Protein AF-A0A960E097-F1 (afdb_monomer)

Foldseek 3Di:
DVDWDWDDPVCQKFKFKAWFFDDDPPLAFWWFQWKDWFKPDLVWFAKKWKWKFDQVCVVVQVVQQVVDPDGGHGWPPQAQDTSNTHTHTDDMDGPPDDMDGHPPLETATRGGNIIMIMITITGDDPDRDIIDIDMDTDTDDPVRQVVCVVVVRHHDYDPDDPDPDPPDDPDDPPDDD

Nearest PDB structures (foldseek):
  1yi9-assembly1_A  TM=7.203E-01  e=1.080E-04  Rattus norvegicus
  6alv-assembly1_A  TM=7.182E-01  e=4.228E-04  Rattus norvegicus
  8dsn-assembly1_A  TM=6.155E-01  e=2.080E-04  Rattus norvegicus
  6d1o-assembly2_F  TM=2.303E-01  e=1.439E+00  Sphingobium herbicidovorans NBRC 16415
  6d1o-assembly1_D  TM=1.226E-01  e=5.050E+00  Sphingobium herbicidovorans NBRC 16415

pLDDT: mean 87.74, std 14.59, range [39.06, 97.5]

Structure (mmCIF, N/CA/C/O backbone):
data_AF-A0A960E097-F1
#
_entry.id   AF-A0A960E097-F1
#
loop_
_atom_site.group_PDB
_atom_site.id
_atom_site.type_symbol
_atom_site.label_atom_id
_atom_site.label_alt_id
_atom_site.label_comp_id
_atom_site.label_asym_id
_atom_site.label_entity_id
_atom_site.label_seq_id
_atom_site.pdbx_PDB_ins_code
_atom_site.Cartn_x
_atom_site.Cartn_y
_atom_site.Cartn_z
_atom_site.occupancy
_atom_site.B_iso_or_equiv
_atom_site.auth_seq_id
_atom_site.auth_comp_id
_atom_site.auth_asym_id
_atom_site.auth_atom_id
_atom_site.pdbx_PDB_model_num
ATOM 1 N N . PRO A 1 1 ? -2.657 0.807 -9.710 1.00 70.31 1 PRO A N 1
ATOM 2 C CA . PRO A 1 1 ? -1.931 1.855 -10.478 1.00 70.31 1 PRO A CA 1
ATOM 3 C C . PRO A 1 1 ? -2.865 2.473 -11.533 1.00 70.31 1 PRO A C 1
ATOM 5 O O . PRO A 1 1 ? -3.880 1.854 -11.854 1.00 70.31 1 PRO A O 1
ATOM 8 N N . ALA A 1 2 ? -2.561 3.674 -12.042 1.00 73.44 2 ALA A N 1
ATOM 9 C CA . ALA A 1 2 ? -3.405 4.349 -13.040 1.00 73.44 2 ALA A CA 1
ATOM 10 C C . ALA A 1 2 ? -3.407 3.633 -14.406 1.00 73.44 2 ALA A C 1
ATOM 12 O O . ALA A 1 2 ? -4.405 3.674 -15.122 1.00 73.44 2 ALA A O 1
ATOM 13 N N . GLU A 1 3 ? -2.318 2.936 -14.723 1.00 89.38 3 GLU A N 1
ATOM 14 C CA . GLU A 1 3 ? -2.157 2.058 -15.882 1.00 89.38 3 GLU A CA 1
ATOM 15 C C . GLU A 1 3 ? -1.397 0.783 -15.471 1.00 89.38 3 GLU A C 1
ATOM 17 O O . GLU A 1 3 ? -0.721 0.799 -14.439 1.00 89.38 3 GLU A O 1
ATOM 22 N N . PRO A 1 4 ? -1.501 -0.325 -16.220 1.00 95.31 4 PRO A N 1
ATOM 23 C CA . PRO A 1 4 ? -0.671 -1.502 -15.978 1.00 95.31 4 PRO A CA 1
ATOM 24 C C . PRO A 1 4 ? 0.827 -1.189 -16.092 1.00 95.31 4 PRO A C 1
ATOM 26 O O . PRO A 1 4 ? 1.233 -0.309 -16.854 1.00 95.31 4 PRO A O 1
ATOM 29 N N . TYR A 1 5 ? 1.648 -1.924 -15.349 1.00 95.50 5 TYR A N 1
ATOM 30 C CA . TYR A 1 5 ? 3.102 -1.883 -15.444 1.00 95.50 5 TYR A CA 1
ATOM 31 C C . TYR A 1 5 ? 3.625 -3.152 -16.117 1.00 95.50 5 TYR A C 1
ATOM 33 O O . TYR A 1 5 ? 3.185 -4.247 -15.786 1.00 95.50 5 TYR A O 1
ATOM 41 N N . THR A 1 6 ? 4.581 -3.007 -17.031 1.00 96.00 6 THR A N 1
ATOM 42 C CA . THR A 1 6 ? 5.296 -4.128 -17.653 1.00 96.00 6 THR A CA 1
ATOM 43 C C . THR A 1 6 ? 6.786 -3.868 -17.502 1.00 96.00 6 THR A C 1
ATOM 45 O O . THR A 1 6 ? 7.274 -2.824 -17.940 1.00 96.00 6 THR A O 1
ATOM 48 N N . GLY A 1 7 ? 7.490 -4.789 -16.847 1.00 93.56 7 GLY A N 1
ATOM 49 C CA . GLY A 1 7 ? 8.945 -4.762 -16.721 1.00 93.56 7 GLY A CA 1
ATOM 50 C C . GLY A 1 7 ? 9.635 -5.284 -17.981 1.00 93.56 7 GLY A C 1
ATOM 51 O O . GLY A 1 7 ? 9.087 -5.204 -19.080 1.00 93.56 7 GLY A O 1
ATOM 52 N N . SER A 1 8 ? 10.855 -5.803 -17.834 1.00 93.31 8 SER A N 1
ATOM 53 C CA . SER A 1 8 ? 11.600 -6.355 -18.966 1.00 93.31 8 SER A CA 1
ATOM 54 C C . SER A 1 8 ? 12.441 -7.568 -18.593 1.00 93.31 8 SER A C 1
ATOM 56 O O . SER A 1 8 ? 13.033 -7.604 -17.521 1.00 93.31 8 SER A O 1
ATOM 58 N N . LEU A 1 9 ? 12.594 -8.507 -19.527 1.00 94.44 9 LEU A N 1
ATOM 59 C CA . LEU A 1 9 ? 13.495 -9.660 -19.403 1.00 94.44 9 LEU A CA 1
ATOM 60 C C . LEU A 1 9 ? 14.974 -9.258 -19.262 1.00 94.44 9 LEU A C 1
ATOM 62 O O . LEU A 1 9 ? 15.773 -10.025 -18.730 1.00 94.44 9 LEU A O 1
ATOM 66 N N . ASP A 1 10 ? 15.354 -8.047 -19.687 1.00 94.81 10 ASP A N 1
ATOM 67 C CA . ASP A 1 10 ? 16.702 -7.504 -19.455 1.00 94.81 10 ASP A CA 1
ATOM 68 C C . ASP A 1 10 ? 16.945 -7.138 -17.974 1.00 94.81 10 ASP A C 1
ATOM 70 O O . ASP A 1 10 ? 18.087 -6.927 -17.551 1.00 94.81 10 ASP A O 1
ATOM 74 N N . ARG A 1 11 ? 15.872 -7.061 -17.177 1.00 92.56 11 ARG A N 1
ATOM 75 C CA . ARG A 1 11 ? 15.880 -6.849 -15.730 1.00 92.56 11 ARG A CA 1
ATOM 76 C C . ARG A 1 11 ? 14.949 -7.885 -15.077 1.00 92.56 11 ARG A C 1
ATOM 78 O O . ARG A 1 11 ? 13.825 -7.542 -14.718 1.00 92.56 11 ARG A O 1
ATOM 85 N N . PRO A 1 12 ? 15.416 -9.137 -14.921 1.00 91.75 12 PRO A N 1
ATOM 86 C CA . PRO A 1 12 ? 14.572 -10.227 -14.445 1.00 91.75 12 PRO A CA 1
ATOM 87 C C . PRO A 1 12 ? 14.002 -9.951 -13.054 1.00 91.75 12 PRO A C 1
ATOM 89 O O . PRO A 1 12 ? 12.834 -10.224 -12.845 1.00 91.75 12 PRO A O 1
ATOM 92 N N . ASP A 1 13 ? 14.774 -9.342 -12.149 1.00 94.12 13 ASP A N 1
ATOM 93 C CA . ASP A 1 13 ? 14.293 -8.883 -10.842 1.00 94.12 13 ASP A CA 1
ATOM 94 C C . ASP A 1 13 ? 14.058 -7.364 -10.871 1.00 94.12 13 ASP A C 1
ATOM 96 O O . ASP A 1 13 ? 15.011 -6.572 -10.858 1.00 94.12 13 ASP A O 1
ATOM 100 N N . ASP A 1 14 ? 12.791 -6.949 -10.921 1.00 94.06 14 ASP A N 1
ATOM 101 C CA . ASP A 1 14 ? 12.397 -5.539 -10.993 1.00 94.06 14 ASP A CA 1
ATOM 102 C C . ASP A 1 14 ? 11.576 -5.109 -9.775 1.00 94.06 14 ASP A C 1
ATOM 104 O O . ASP A 1 14 ? 10.602 -5.755 -9.399 1.00 94.06 14 ASP A O 1
ATOM 108 N N . TYR A 1 15 ? 11.941 -3.981 -9.168 1.00 94.62 15 TYR A N 1
ATOM 109 C CA . TYR A 1 15 ? 11.347 -3.496 -7.922 1.00 94.62 15 TYR A CA 1
ATOM 110 C C . TYR A 1 15 ? 10.641 -2.174 -8.171 1.00 94.62 15 TYR A C 1
ATOM 112 O O . TYR A 1 15 ? 11.283 -1.125 -8.267 1.00 94.62 15 TYR A O 1
ATOM 120 N N . ARG A 1 16 ? 9.309 -2.209 -8.232 1.00 95.75 16 ARG A N 1
ATOM 121 C CA . ARG A 1 16 ? 8.492 -1.042 -8.572 1.00 95.75 16 ARG A CA 1
ATOM 122 C C . ARG A 1 16 ? 7.635 -0.597 -7.397 1.00 95.75 16 ARG A C 1
ATOM 124 O O . ARG A 1 16 ? 6.743 -1.316 -6.960 1.00 95.75 16 ARG A O 1
ATOM 131 N N . CYS A 1 17 ? 7.862 0.619 -6.917 1.00 95.94 17 CYS A N 1
ATOM 132 C CA . CYS A 1 17 ? 6.989 1.290 -5.965 1.00 95.94 17 CYS A CA 1
ATOM 133 C C . CYS A 1 17 ? 5.815 1.942 -6.687 1.00 95.94 17 CYS A C 1
ATOM 135 O O . CYS A 1 17 ? 6.002 2.872 -7.464 1.00 95.94 17 CYS A O 1
ATOM 137 N N . VAL A 1 18 ? 4.600 1.505 -6.372 1.00 95.12 18 VAL A N 1
ATOM 138 C CA . VAL A 1 18 ? 3.351 2.093 -6.854 1.00 95.12 18 VAL A CA 1
ATOM 139 C C . VAL A 1 18 ? 2.667 2.846 -5.716 1.00 95.12 18 VAL A C 1
ATOM 141 O O . VAL A 1 18 ? 2.574 2.359 -4.587 1.00 95.12 18 VAL A O 1
ATOM 144 N N . ILE A 1 19 ? 2.168 4.043 -6.019 1.00 94.94 19 ILE A N 1
ATOM 145 C CA . ILE A 1 19 ? 1.487 4.916 -5.059 1.00 94.94 19 ILE A CA 1
ATOM 146 C C . ILE A 1 19 ? -0.009 4.585 -5.039 1.00 94.94 19 ILE A C 1
ATOM 148 O O . ILE A 1 19 ? -0.634 4.391 -6.082 1.00 94.94 19 ILE A O 1
ATOM 152 N N . SER A 1 20 ? -0.600 4.512 -3.849 1.00 94.06 20 SER A N 1
ATOM 153 C CA . SER A 1 20 ? -2.042 4.345 -3.649 1.00 94.06 20 SER A CA 1
ATOM 154 C C . SER A 1 20 ? -2.545 5.311 -2.583 1.00 94.06 20 SER A C 1
ATOM 156 O O . SER A 1 20 ? -2.030 5.349 -1.464 1.00 94.06 20 SER A O 1
ATOM 158 N N . GLU A 1 21 ? -3.559 6.097 -2.935 1.00 93.88 21 GLU A N 1
ATOM 159 C CA . GLU A 1 21 ? -4.236 6.985 -1.991 1.00 93.88 21 GLU A CA 1
ATOM 160 C C . GLU A 1 21 ? -5.117 6.175 -1.034 1.00 93.88 21 GLU A C 1
ATOM 162 O O . GLU A 1 21 ? -5.716 5.169 -1.421 1.00 93.88 21 GLU A O 1
ATOM 167 N N . VAL A 1 22 ? -5.211 6.627 0.216 1.00 94.31 22 VAL A N 1
ATOM 168 C CA . VAL A 1 22 ? -6.109 6.046 1.219 1.00 94.31 22 VAL A CA 1
ATOM 169 C C . VAL A 1 22 ? -7.311 6.979 1.369 1.00 94.31 22 VAL A C 1
ATOM 171 O O . VAL A 1 22 ? -7.117 8.146 1.708 1.00 94.31 22 VAL A O 1
ATOM 174 N N . PRO A 1 23 ? -8.545 6.516 1.097 1.00 88.69 23 PRO A N 1
ATOM 175 C CA . PRO A 1 23 ? -9.731 7.332 1.310 1.00 88.69 23 PRO A CA 1
ATOM 176 C C . PRO A 1 23 ? -9.877 7.736 2.782 1.00 88.69 23 PRO A C 1
ATOM 178 O O . PRO A 1 23 ? -9.926 6.879 3.662 1.00 88.69 23 PRO A O 1
ATOM 181 N N . ASP A 1 24 ? -9.992 9.039 3.016 1.00 92.31 24 ASP A N 1
ATOM 182 C CA . ASP A 1 24 ? -10.183 9.651 4.336 1.00 92.31 24 ASP A CA 1
ATOM 183 C C . ASP A 1 24 ? -11.237 10.771 4.218 1.00 92.31 24 ASP A C 1
ATOM 185 O O . ASP A 1 24 ? -10.886 11.951 4.127 1.00 92.31 24 ASP A O 1
ATOM 189 N N . PRO A 1 25 ? -12.531 10.417 4.062 1.00 88.00 25 PRO A N 1
ATOM 190 C CA . PRO A 1 25 ? -13.585 11.400 3.812 1.00 88.00 25 PRO A CA 1
ATOM 191 C C . PRO A 1 25 ? -13.782 12.382 4.973 1.00 88.00 25 PRO A C 1
ATOM 193 O O . PRO A 1 25 ? -14.141 13.539 4.743 1.00 88.00 25 PRO A O 1
ATOM 196 N N . GLU A 1 26 ? -13.550 11.933 6.202 1.00 88.81 26 GLU A N 1
ATOM 197 C CA . GLU A 1 26 ? -13.701 12.715 7.426 1.00 88.81 26 GLU A CA 1
ATOM 198 C C . GLU A 1 26 ? -12.450 13.544 7.756 1.00 88.81 26 GLU A C 1
ATOM 200 O O . GLU A 1 26 ? -12.550 14.558 8.454 1.00 88.81 26 GLU A O 1
ATOM 205 N N . GLY A 1 27 ? -11.286 13.177 7.208 1.00 92.19 27 GLY A N 1
ATOM 206 C CA . GLY A 1 27 ? -10.026 13.893 7.402 1.00 92.19 27 GLY A CA 1
ATOM 207 C C . GLY A 1 27 ? -9.404 13.681 8.785 1.00 92.19 27 GLY A C 1
ATOM 208 O O . GLY A 1 27 ? -8.535 14.458 9.193 1.00 92.19 27 GLY A O 1
ATOM 209 N N . ASP A 1 28 ? -9.871 12.680 9.532 1.00 92.12 28 ASP A N 1
ATOM 210 C CA . ASP A 1 28 ? -9.376 12.296 10.856 1.00 92.12 28 ASP A CA 1
ATOM 211 C C . ASP A 1 28 ? -8.550 10.998 10.834 1.00 92.12 28 ASP A C 1
ATOM 213 O O . ASP A 1 28 ? -7.982 10.610 11.860 1.00 92.12 28 ASP A O 1
ATOM 217 N N . GLY A 1 29 ? -8.342 10.430 9.642 1.00 94.12 29 GLY A N 1
ATOM 218 C CA . GLY A 1 29 ? -7.480 9.289 9.389 1.00 94.12 29 GLY A CA 1
ATOM 219 C C . GLY A 1 29 ? -8.246 7.974 9.404 1.00 94.12 29 GLY A C 1
ATOM 220 O O . GLY A 1 29 ? -9.365 7.854 9.888 1.00 94.12 29 GLY A O 1
ATOM 221 N N . THR A 1 30 ? -7.613 6.929 8.885 1.00 95.06 30 THR A N 1
ATOM 222 C CA . THR A 1 30 ? -8.298 5.665 8.613 1.00 95.06 30 THR A CA 1
ATOM 223 C C . THR A 1 30 ? -7.872 4.577 9.589 1.00 95.06 30 THR A C 1
ATOM 225 O O . THR A 1 30 ? -6.695 4.205 9.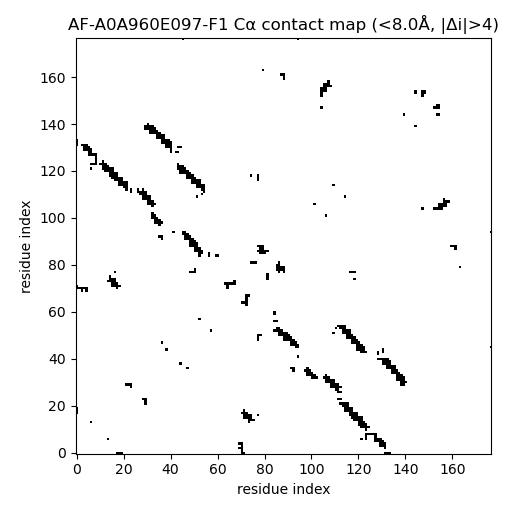682 1.00 95.06 30 THR A O 1
ATOM 228 N N . TRP A 1 31 ? -8.851 3.998 10.281 1.00 94.69 31 TRP A N 1
ATOM 229 C CA . TRP A 1 31 ? -8.676 2.776 11.058 1.00 94.69 31 TRP A CA 1
ATOM 230 C C . TRP A 1 31 ? -8.792 1.554 10.153 1.00 94.69 31 TRP A C 1
ATOM 232 O O . TRP A 1 31 ? -9.808 1.365 9.492 1.00 94.69 31 TRP A O 1
ATOM 242 N N . VAL A 1 32 ? -7.759 0.711 10.134 1.00 95.25 32 VAL A N 1
ATOM 243 C CA . VAL A 1 32 ? -7.659 -0.457 9.251 1.00 95.25 32 VAL A CA 1
ATOM 244 C C . VAL A 1 32 ? -7.584 -1.743 10.068 1.00 95.25 32 VAL A C 1
ATOM 246 O O . VAL A 1 32 ? -6.621 -1.974 10.799 1.00 95.25 32 VAL A O 1
ATOM 249 N N . THR A 1 33 ? -8.582 -2.608 9.925 1.00 95.38 33 THR A N 1
ATOM 250 C CA . THR A 1 33 ? -8.689 -3.901 10.624 1.00 95.38 33 THR A CA 1
ATOM 251 C C . THR A 1 33 ? -8.183 -5.073 9.786 1.00 95.38 33 THR A C 1
ATOM 253 O O . THR A 1 33 ? -7.997 -6.173 10.302 1.00 95.38 33 THR A O 1
ATOM 256 N N . GLY A 1 34 ? -7.886 -4.852 8.509 1.00 95.25 34 GLY A N 1
ATOM 257 C CA . GLY A 1 34 ? -7.345 -5.875 7.626 1.00 95.25 34 GLY A CA 1
ATOM 258 C C . GLY A 1 34 ? -6.883 -5.316 6.288 1.00 95.25 34 GLY A C 1
ATOM 259 O O . GLY A 1 34 ? -7.190 -4.179 5.938 1.00 95.25 34 GLY A O 1
ATOM 260 N N . TYR A 1 35 ? -6.129 -6.117 5.542 1.00 96.12 35 TYR A N 1
ATOM 261 C CA . TYR A 1 35 ? -5.701 -5.781 4.187 1.00 96.12 35 TYR A CA 1
ATOM 262 C C . TYR A 1 35 ? -5.495 -7.038 3.336 1.00 96.12 35 TYR A C 1
ATOM 264 O O . TYR A 1 35 ? -5.217 -8.124 3.858 1.00 96.12 35 TYR A O 1
ATOM 272 N N . GLN A 1 36 ? -5.579 -6.869 2.022 1.00 96.06 36 GLN A N 1
ATOM 273 C CA . GLN A 1 36 ? -5.198 -7.857 1.017 1.00 96.06 36 GLN A CA 1
ATOM 274 C C . GLN A 1 36 ? -4.462 -7.134 -0.109 1.00 96.06 36 GLN A C 1
ATOM 276 O O . GLN A 1 36 ? -4.949 -6.127 -0.608 1.00 96.06 36 GLN A O 1
ATOM 281 N N . PHE A 1 37 ? -3.308 -7.658 -0.512 1.00 96.25 37 PHE A N 1
ATOM 282 C CA . PHE A 1 37 ? -2.739 -7.339 -1.818 1.00 96.25 37 PHE A CA 1
ATOM 283 C C . PHE A 1 37 ? -3.337 -8.297 -2.846 1.00 96.25 37 PHE A C 1
ATOM 285 O O . PHE A 1 37 ? -3.329 -9.508 -2.635 1.00 96.25 37 PHE A O 1
ATOM 292 N N . GLU A 1 38 ? -3.905 -7.762 -3.907 1.00 96.12 38 GLU A N 1
ATOM 293 C CA . GLU A 1 38 ? -4.615 -8.502 -4.940 1.00 96.12 38 GLU A CA 1
ATOM 294 C C . GLU A 1 38 ? -3.730 -8.489 -6.189 1.00 96.12 38 GLU A C 1
ATOM 296 O O . GLU A 1 38 ? -3.722 -7.476 -6.895 1.00 96.12 38 GLU A O 1
ATOM 301 N N . PRO A 1 39 ? -2.928 -9.550 -6.418 1.00 96.19 39 PRO A N 1
ATOM 302 C CA . PRO A 1 39 ? -2.108 -9.633 -7.615 1.00 96.19 39 PRO A CA 1
ATOM 303 C C . PRO A 1 39 ? -3.004 -9.715 -8.852 1.00 96.19 39 PRO A C 1
ATOM 305 O O . PRO A 1 39 ? -3.998 -10.447 -8.835 1.00 96.19 39 PRO A O 1
ATOM 308 N N . ASP A 1 40 ? -2.642 -8.992 -9.906 1.00 97.06 40 ASP A N 1
ATOM 309 C CA . ASP A 1 40 ? -3.289 -9.118 -11.214 1.00 97.06 40 ASP A CA 1
ATOM 310 C C . ASP A 1 40 ? -2.599 -10.216 -12.033 1.00 97.06 40 ASP A C 1
ATOM 312 O O . ASP A 1 40 ? -3.271 -11.115 -12.536 1.00 97.06 40 ASP A O 1
ATOM 316 N N . GLU A 1 41 ? -1.259 -10.227 -12.045 1.00 96.06 41 GLU A N 1
ATOM 317 C CA . GLU A 1 41 ? -0.470 -11.252 -12.732 1.00 96.06 41 GLU A CA 1
ATOM 318 C C . GLU A 1 41 ? 0.468 -12.015 -11.785 1.00 96.06 41 GLU A C 1
ATOM 320 O O . GLU A 1 41 ? 1.608 -11.630 -11.515 1.00 96.06 41 GLU A O 1
ATOM 325 N N . THR A 1 42 ? -0.008 -13.150 -11.273 1.00 94.38 42 THR A N 1
ATOM 326 C CA . THR A 1 42 ? 0.786 -14.002 -10.374 1.00 94.38 42 THR A CA 1
ATOM 327 C C . THR A 1 42 ? 1.958 -14.704 -11.057 1.00 94.38 42 THR A C 1
ATOM 329 O O . THR A 1 42 ? 2.810 -15.221 -10.342 1.00 94.38 42 THR A O 1
ATOM 332 N N . GLU A 1 43 ? 2.015 -14.748 -12.394 1.00 94.75 43 GLU A N 1
ATOM 333 C CA . GLU A 1 43 ? 3.163 -15.319 -13.113 1.00 94.75 43 GLU A CA 1
ATOM 334 C C . GLU A 1 43 ? 4.424 -14.454 -13.002 1.00 94.75 43 GLU A C 1
ATOM 336 O O . GLU A 1 43 ? 5.524 -14.995 -13.073 1.00 94.75 43 GLU A O 1
ATOM 341 N N . VAL A 1 44 ? 4.282 -13.138 -12.794 1.00 95.94 44 VAL A N 1
ATOM 342 C CA . VAL A 1 44 ? 5.432 -12.225 -12.652 1.00 95.94 44 VAL A CA 1
ATOM 343 C C . VAL A 1 44 ? 5.511 -11.557 -11.285 1.00 95.94 44 VAL A C 1
ATOM 345 O O . VAL A 1 44 ? 6.593 -11.143 -10.882 1.00 95.94 44 VAL A O 1
ATOM 348 N N . VAL A 1 45 ? 4.413 -11.442 -10.529 1.00 96.12 45 VAL A N 1
ATOM 349 C CA . VAL A 1 45 ? 4.442 -10.833 -9.190 1.00 96.12 45 VAL A CA 1
ATOM 350 C C . VAL A 1 45 ? 4.998 -11.814 -8.154 1.00 96.12 45 VAL A C 1
ATOM 352 O O . VAL A 1 45 ? 4.283 -12.664 -7.621 1.00 96.12 45 VAL A O 1
ATOM 355 N N . HIS A 1 46 ? 6.274 -11.644 -7.806 1.00 95.12 46 HIS A N 1
ATOM 356 C CA . HIS A 1 46 ? 6.977 -12.515 -6.866 1.00 95.12 46 HIS A CA 1
ATOM 357 C C . HIS A 1 46 ? 6.654 -12.184 -5.401 1.00 95.12 46 HIS A C 1
ATOM 359 O O . HIS A 1 46 ? 6.374 -13.077 -4.600 1.00 95.12 46 HIS A O 1
ATOM 365 N N . HIS A 1 47 ? 6.632 -10.902 -5.026 1.00 95.12 47 HIS A N 1
ATOM 366 C CA . HIS A 1 47 ? 6.106 -10.462 -3.730 1.00 95.12 47 HIS A CA 1
ATOM 367 C C . HIS A 1 47 ? 5.738 -8.977 -3.725 1.00 95.12 47 HIS A C 1
ATOM 369 O O . HIS A 1 47 ? 6.105 -8.211 -4.611 1.00 95.12 47 HIS A O 1
ATOM 375 N N . SER A 1 48 ? 5.035 -8.550 -2.676 1.00 95.44 48 SER A N 1
ATOM 376 C CA . SER A 1 48 ? 4.711 -7.145 -2.428 1.00 95.44 48 SER A CA 1
ATOM 377 C C . SER A 1 48 ? 5.059 -6.748 -0.994 1.00 95.44 48 SER A C 1
ATOM 379 O O . SER A 1 48 ? 4.833 -7.510 -0.049 1.00 9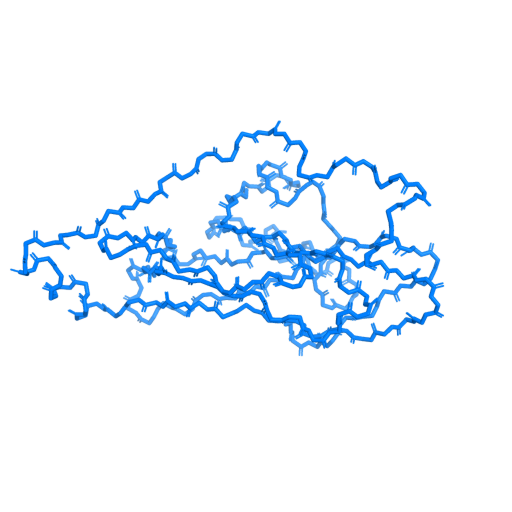5.44 48 SER A O 1
ATOM 381 N N . ILE A 1 49 ? 5.597 -5.541 -0.822 1.00 94.50 49 ILE A N 1
ATOM 382 C CA . ILE A 1 49 ? 5.872 -4.922 0.474 1.00 94.50 49 ILE A CA 1
ATOM 383 C C . ILE A 1 49 ? 5.112 -3.602 0.553 1.00 94.50 49 ILE A C 1
ATOM 385 O O . ILE A 1 49 ? 5.308 -2.689 -0.246 1.00 94.50 49 ILE A O 1
ATOM 389 N N . ILE A 1 50 ? 4.246 -3.497 1.557 1.00 95.00 50 ILE A N 1
ATOM 390 C CA . ILE A 1 50 ? 3.314 -2.385 1.713 1.00 95.00 50 ILE A CA 1
ATOM 391 C C . ILE A 1 50 ? 3.822 -1.468 2.816 1.00 95.00 50 ILE A C 1
ATOM 393 O O . ILE A 1 50 ? 4.008 -1.910 3.957 1.00 95.00 50 ILE A O 1
ATOM 397 N N . SER A 1 51 ? 3.967 -0.185 2.498 1.00 94.94 51 SER A N 1
ATOM 398 C CA . SER A 1 51 ? 4.411 0.848 3.429 1.00 94.94 51 SER A CA 1
ATOM 399 C C . SER A 1 51 ? 3.455 2.030 3.469 1.00 94.94 51 SER A C 1
ATOM 401 O O . SER A 1 51 ? 2.866 2.411 2.463 1.00 94.94 51 SER A O 1
ATOM 403 N N . ILE A 1 52 ? 3.331 2.637 4.648 1.00 95.50 52 ILE A N 1
ATOM 404 C CA . ILE A 1 52 ? 2.651 3.916 4.849 1.00 95.50 52 ILE A CA 1
ATOM 405 C C . ILE A 1 52 ? 3.698 5.023 4.832 1.00 95.50 52 ILE A C 1
ATOM 407 O O . ILE A 1 52 ? 4.658 4.992 5.612 1.00 95.50 52 ILE A O 1
ATOM 411 N N . ILE A 1 53 ? 3.464 6.019 3.985 1.00 96.06 53 ILE A N 1
ATOM 412 C CA . ILE A 1 53 ? 4.248 7.244 3.884 1.00 96.06 53 ILE A CA 1
ATOM 413 C C . ILE A 1 53 ? 3.417 8.403 4.433 1.00 96.06 53 ILE A C 1
ATOM 415 O O . ILE A 1 53 ? 2.225 8.522 4.148 1.00 96.06 53 ILE A O 1
ATOM 419 N N . LEU A 1 54 ? 4.042 9.244 5.254 1.00 96.19 54 LEU A N 1
ATOM 420 C CA . LEU A 1 54 ? 3.385 10.413 5.835 1.00 96.19 54 LEU A CA 1
ATOM 421 C C . LEU A 1 54 ? 3.277 11.562 4.809 1.00 96.19 54 LEU A C 1
ATOM 423 O O . LEU A 1 54 ? 4.094 11.634 3.883 1.00 96.19 54 LEU A O 1
ATOM 427 N N . PRO A 1 55 ? 2.282 12.463 4.946 1.00 96.81 55 PRO A N 1
ATOM 428 C CA . PRO A 1 55 ? 2.012 13.513 3.960 1.00 96.81 55 PRO A CA 1
ATOM 429 C C . PRO A 1 55 ? 3.206 14.436 3.682 1.00 96.81 55 PRO A C 1
ATOM 431 O O . PRO A 1 55 ? 3.317 14.969 2.579 1.00 96.81 55 PRO A O 1
ATOM 434 N N . GLU A 1 56 ? 4.133 14.600 4.628 1.00 96.81 56 GLU A N 1
ATOM 435 C CA . GLU A 1 56 ? 5.318 15.451 4.469 1.00 96.81 56 GLU A CA 1
ATOM 436 C C . GLU A 1 56 ? 6.265 14.956 3.364 1.00 96.81 56 GLU A C 1
ATOM 438 O O . GLU A 1 56 ? 7.041 15.740 2.824 1.00 96.81 56 GLU A O 1
ATOM 443 N N . SER A 1 57 ? 6.200 13.673 2.995 1.00 97.12 57 SER A N 1
ATOM 444 C CA . SER A 1 57 ? 7.021 13.087 1.928 1.00 97.12 57 SER A CA 1
ATOM 445 C C . SER A 1 57 ? 6.325 13.049 0.560 1.00 97.12 57 SER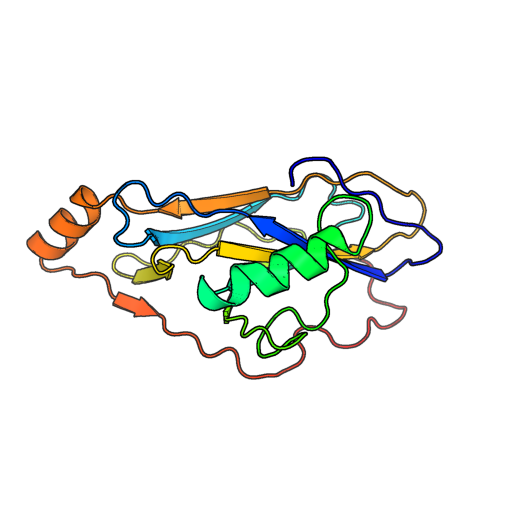 A C 1
ATOM 447 O O . SER A 1 57 ? 6.892 12.516 -0.393 1.00 97.12 57 SER A O 1
ATOM 449 N N . ARG A 1 58 ? 5.116 13.618 0.428 1.00 96.88 58 ARG A N 1
ATOM 450 C CA . ARG A 1 58 ? 4.331 13.624 -0.823 1.00 96.88 58 ARG A CA 1
ATOM 451 C C . ARG A 1 58 ? 5.101 14.214 -2.003 1.00 96.88 58 ARG A C 1
ATOM 453 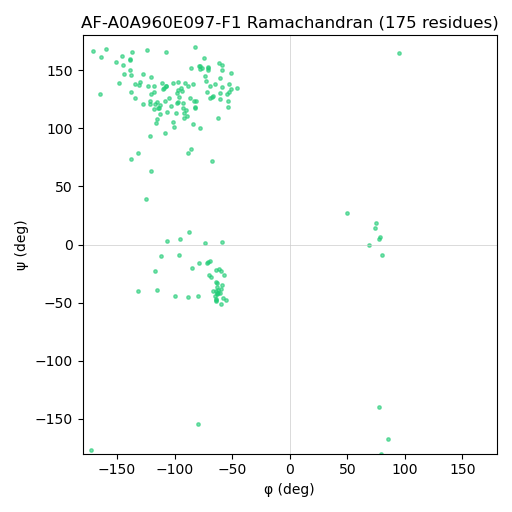O O . ARG A 1 58 ? 5.114 13.610 -3.073 1.00 96.88 58 ARG A O 1
ATOM 460 N N . GLU A 1 59 ? 5.735 15.370 -1.809 1.00 97.50 59 GLU A N 1
ATOM 461 C CA . GLU A 1 59 ? 6.480 16.060 -2.869 1.00 97.50 59 GLU A CA 1
ATOM 462 C C . GLU A 1 59 ? 7.604 15.164 -3.395 1.00 97.50 59 GLU A C 1
ATOM 464 O O . GLU A 1 59 ? 7.644 14.859 -4.584 1.00 97.50 59 GLU A O 1
ATOM 469 N N . ARG A 1 60 ? 8.425 14.618 -2.490 1.00 96.88 60 ARG A N 1
ATOM 470 C CA . ARG A 1 60 ? 9.534 13.729 -2.850 1.00 96.88 60 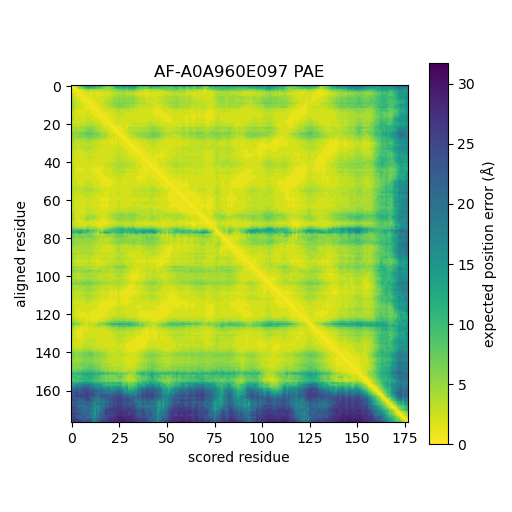ARG A CA 1
ATOM 471 C C . ARG A 1 60 ? 9.075 12.460 -3.573 1.00 96.88 60 ARG A C 1
ATOM 473 O O . ARG A 1 60 ? 9.713 12.052 -4.536 1.00 96.88 60 ARG A O 1
ATOM 480 N N . ILE A 1 61 ? 7.984 11.835 -3.128 1.00 96.81 61 ILE A N 1
ATOM 481 C CA . ILE A 1 61 ? 7.441 10.641 -3.793 1.00 96.81 61 ILE A CA 1
ATOM 482 C C . ILE A 1 61 ? 6.906 10.976 -5.190 1.00 96.81 61 ILE A C 1
ATOM 484 O O . ILE A 1 61 ? 7.140 10.222 -6.127 1.00 96.81 61 ILE A O 1
ATOM 488 N N . THR A 1 62 ? 6.245 12.123 -5.346 1.00 95.88 62 THR A N 1
ATOM 489 C CA . THR A 1 62 ? 5.762 12.584 -6.657 1.00 95.88 62 THR A CA 1
ATOM 490 C C . THR A 1 62 ? 6.920 12.853 -7.618 1.00 95.88 62 THR A C 1
ATOM 492 O O . THR A 1 62 ? 6.833 12.522 -8.795 1.00 95.88 62 THR A O 1
ATOM 495 N N . GLU A 1 63 ? 8.019 13.433 -7.129 1.00 96.88 63 GLU A N 1
ATOM 496 C CA . GLU A 1 63 ? 9.229 13.641 -7.932 1.00 96.88 63 GLU A CA 1
ATOM 497 C C . GLU A 1 63 ? 9.856 12.327 -8.405 1.00 96.88 63 GLU A C 1
ATOM 499 O O . GLU A 1 63 ? 10.310 12.252 -9.543 1.00 96.88 63 GLU A O 1
ATOM 504 N N . LEU A 1 64 ? 9.903 11.312 -7.535 1.00 96.12 64 LEU A N 1
ATOM 505 C CA . LEU A 1 64 ? 10.428 9.989 -7.873 1.00 96.12 64 LEU A CA 1
ATOM 506 C C . LEU A 1 64 ? 9.574 9.308 -8.947 1.00 96.12 64 LEU A C 1
ATOM 508 O O . LEU A 1 64 ? 10.118 8.856 -9.948 1.00 96.12 64 LEU A O 1
ATOM 512 N N . ASP A 1 65 ? 8.253 9.301 -8.762 1.00 95.38 65 ASP A N 1
ATOM 513 C CA . ASP A 1 65 ? 7.285 8.758 -9.724 1.00 95.38 65 ASP A CA 1
ATOM 514 C C . ASP A 1 65 ? 7.396 9.450 -11.090 1.00 95.38 65 ASP A C 1
ATOM 516 O O . ASP A 1 65 ? 7.519 8.798 -12.118 1.00 95.38 65 ASP A O 1
ATOM 520 N N . ALA A 1 66 ? 7.478 10.783 -11.109 1.00 95.50 66 ALA A N 1
ATOM 521 C CA . ALA A 1 66 ? 7.589 11.550 -12.349 1.00 95.50 66 ALA A CA 1
ATOM 522 C C . ALA A 1 66 ? 8.953 11.426 -13.058 1.00 95.50 66 ALA A C 1
ATOM 524 O O . ALA A 1 66 ? 9.076 11.828 -14.220 1.00 95.50 66 ALA A O 1
ATOM 525 N N . ALA A 1 67 ? 9.992 10.934 -12.376 1.00 96.19 67 ALA A N 1
ATOM 526 C CA . ALA A 1 67 ? 11.330 10.781 -12.947 1.00 96.19 67 ALA A CA 1
ATOM 527 C C . ALA A 1 67 ? 11.460 9.544 -13.847 1.00 96.19 67 ALA A C 1
ATOM 529 O O . ALA A 1 67 ? 12.411 9.456 -14.630 1.00 96.19 67 ALA A O 1
ATOM 530 N N . GLU A 1 68 ? 10.519 8.605 -13.756 1.00 93.94 68 GLU A N 1
ATOM 531 C CA . GLU A 1 68 ? 10.518 7.371 -14.526 1.00 93.94 68 GLU A CA 1
ATOM 532 C C . GLU A 1 68 ? 9.250 7.263 -15.387 1.00 93.94 68 GLU A C 1
ATOM 534 O O . GLU A 1 68 ? 8.180 7.713 -14.991 1.00 93.94 68 GLU A O 1
ATOM 539 N N . PRO A 1 69 ? 9.339 6.693 -16.599 1.00 90.88 69 PRO A N 1
ATOM 540 C CA . PRO A 1 69 ? 8.151 6.424 -17.398 1.00 90.88 69 PRO A CA 1
ATOM 541 C C . PRO A 1 69 ? 7.328 5.272 -16.799 1.00 90.88 69 PRO A C 1
ATOM 543 O O . PRO A 1 69 ? 7.890 4.351 -16.203 1.00 90.88 69 PRO A O 1
ATOM 546 N N . GLY A 1 70 ? 6.016 5.287 -17.051 1.00 89.25 70 GLY A N 1
ATOM 547 C CA . GLY A 1 70 ? 5.071 4.259 -16.605 1.00 89.25 70 GLY A CA 1
ATOM 548 C C . GLY A 1 70 ? 4.652 4.408 -15.140 1.00 89.25 70 GLY A C 1
ATOM 549 O O . GLY A 1 70 ? 5.096 5.311 -14.439 1.00 89.25 70 GLY A O 1
ATOM 550 N N . SER A 1 71 ? 3.793 3.507 -14.661 1.00 91.69 71 SER A N 1
ATOM 551 C CA . SER A 1 71 ? 3.295 3.558 -13.279 1.00 91.69 71 SER A CA 1
ATOM 552 C C . SER A 1 71 ? 4.393 3.298 -12.248 1.00 91.69 71 SER A C 1
ATOM 554 O O . SER A 1 71 ? 5.046 2.254 -12.288 1.00 91.69 71 SER A O 1
ATOM 556 N N . GLY A 1 72 ? 4.533 4.183 -11.262 1.00 94.19 72 GLY A N 1
ATOM 557 C CA . GLY A 1 72 ? 5.445 3.995 -10.140 1.00 94.19 72 GLY A CA 1
ATOM 558 C C . GLY A 1 72 ? 6.874 4.444 -10.432 1.00 94.19 72 GLY A C 1
ATOM 559 O O . GLY A 1 72 ? 7.165 5.053 -11.454 1.00 94.19 72 GLY A O 1
ATOM 560 N N . PHE A 1 73 ? 7.794 4.061 -9.553 1.00 95.38 73 PHE A N 1
ATOM 561 C CA . PHE A 1 73 ? 9.232 4.318 -9.678 1.00 95.38 73 PHE A CA 1
ATOM 562 C C . PHE A 1 73 ? 10.042 3.158 -9.102 1.00 95.38 73 PHE A C 1
ATOM 564 O O . PHE A 1 73 ? 9.524 2.345 -8.334 1.00 95.38 73 PHE A O 1
ATOM 571 N N . THR A 1 74 ? 11.318 3.064 -9.463 1.00 94.25 74 THR A N 1
ATOM 572 C CA . THR A 1 74 ? 12.218 2.045 -8.918 1.00 94.25 74 THR A CA 1
ATOM 573 C C . THR A 1 74 ? 12.557 2.375 -7.459 1.00 94.25 74 THR A C 1
ATOM 575 O O . THR A 1 74 ? 12.941 3.503 -7.156 1.00 94.25 74 THR A O 1
ATOM 578 N N . CYS A 1 75 ? 12.444 1.418 -6.530 1.00 88.50 75 CYS A N 1
ATOM 579 C CA . CYS A 1 75 ? 12.704 1.677 -5.105 1.00 88.50 75 CYS A CA 1
ATOM 580 C C . CYS A 1 75 ? 13.278 0.464 -4.358 1.00 88.50 75 CYS A C 1
ATOM 582 O O . CYS A 1 75 ? 12.814 -0.660 -4.543 1.00 88.50 75 CYS A O 1
ATOM 584 N N . PHE A 1 76 ? 14.257 0.691 -3.472 1.00 83.44 76 PHE A N 1
ATOM 585 C CA . PHE A 1 76 ? 14.825 -0.336 -2.589 1.00 83.44 76 PHE A CA 1
ATOM 586 C C . PHE A 1 76 ? 15.660 0.289 -1.443 1.00 83.44 76 PHE A C 1
ATOM 588 O O . PHE A 1 76 ? 16.554 1.084 -1.739 1.00 83.44 76 PHE A O 1
ATOM 595 N N . PRO A 1 77 ? 15.465 -0.062 -0.152 1.00 76.25 77 PRO A N 1
ATOM 596 C CA . PRO A 1 77 ? 14.394 -0.879 0.424 1.00 76.25 77 PRO A CA 1
ATOM 597 C C . PRO A 1 77 ? 13.093 -0.069 0.593 1.00 76.25 77 PRO A C 1
ATOM 599 O O . PRO A 1 77 ? 13.147 1.139 0.807 1.00 76.25 77 PRO A O 1
ATOM 602 N N . PRO A 1 78 ? 11.909 -0.697 0.594 1.00 73.50 78 PRO A N 1
ATOM 603 C CA . PRO A 1 78 ? 10.638 0.029 0.660 1.00 73.50 78 PRO A CA 1
ATOM 604 C C . PRO A 1 78 ? 10.178 0.320 2.100 1.00 73.50 78 PRO A C 1
ATOM 606 O O . PRO A 1 78 ? 9.031 0.700 2.323 1.00 73.50 78 PRO A O 1
ATOM 609 N N . VAL A 1 79 ? 11.041 0.108 3.100 1.00 82.50 79 VAL A N 1
ATOM 610 C CA . VAL A 1 79 ? 10.781 0.304 4.537 1.00 82.50 79 VAL A CA 1
ATOM 611 C C . VAL A 1 79 ? 11.985 0.956 5.212 1.00 82.50 79 VAL A C 1
ATOM 613 O O . VAL A 1 79 ? 13.128 0.717 4.827 1.00 82.50 79 VAL A O 1
ATOM 616 N N . GLY A 1 80 ? 11.743 1.736 6.266 1.00 84.69 80 GLY A N 1
ATOM 617 C CA . GLY A 1 80 ? 12.785 2.562 6.876 1.00 84.69 80 GLY A CA 1
ATOM 618 C C . GLY A 1 80 ? 13.027 3.814 6.040 1.00 84.69 80 GLY A C 1
ATOM 619 O O . GLY A 1 80 ? 12.072 4.401 5.546 1.00 84.69 80 GLY A O 1
ATOM 620 N N . THR A 1 81 ? 14.282 4.225 5.882 1.00 86.44 81 THR A N 1
ATOM 621 C CA . THR A 1 81 ? 14.624 5.413 5.091 1.00 86.44 81 THR A CA 1
ATOM 622 C C . THR A 1 81 ? 15.067 5.009 3.684 1.00 86.44 81 THR A C 1
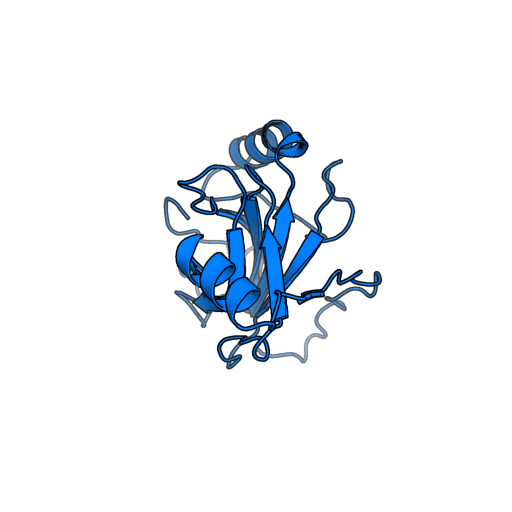ATOM 624 O O . THR A 1 81 ? 16.064 4.300 3.544 1.00 86.44 81 THR A O 1
ATOM 627 N N . PHE A 1 82 ? 14.392 5.510 2.648 1.00 86.06 82 PHE A N 1
ATOM 628 C CA . PHE A 1 82 ? 14.829 5.407 1.249 1.00 86.06 82 PHE A CA 1
ATOM 629 C C . PHE A 1 82 ? 14.671 6.763 0.569 1.00 86.06 82 PHE A C 1
ATOM 631 O O . PHE A 1 82 ? 13.697 7.456 0.827 1.00 86.06 82 PHE A O 1
ATOM 638 N N . ASP A 1 83 ? 15.633 7.196 -0.246 1.00 87.12 83 ASP A N 1
ATOM 639 C CA . ASP A 1 83 ? 15.559 8.484 -0.965 1.00 87.12 83 ASP A CA 1
ATOM 640 C C . ASP A 1 83 ? 15.196 9.719 -0.106 1.00 87.12 83 ASP A C 1
ATOM 642 O O . ASP A 1 83 ? 14.637 10.700 -0.603 1.00 87.12 83 ASP A O 1
ATOM 646 N N . GLY A 1 84 ? 15.524 9.679 1.193 1.00 88.50 84 GLY A N 1
ATOM 647 C CA . GLY A 1 84 ? 15.170 10.717 2.172 1.00 88.50 84 GLY A CA 1
ATOM 648 C C . GLY A 1 84 ? 13.718 10.671 2.673 1.00 88.50 84 GLY A C 1
ATOM 649 O O . GLY A 1 84 ? 13.306 11.563 3.410 1.00 88.50 84 GLY A O 1
ATOM 650 N N . VAL A 1 85 ? 12.955 9.649 2.293 1.00 91.38 85 VAL A N 1
ATOM 651 C CA . VAL A 1 85 ? 11.584 9.363 2.722 1.00 91.38 85 VAL A CA 1
ATOM 652 C C . VAL A 1 85 ? 11.591 8.341 3.854 1.00 91.38 85 VAL A C 1
ATOM 654 O O . VAL A 1 85 ? 12.242 7.302 3.764 1.00 91.38 85 VAL A O 1
ATOM 657 N N . GLU A 1 86 ? 10.827 8.620 4.908 1.00 91.75 86 GLU A N 1
ATOM 658 C CA . GLU A 1 86 ? 10.577 7.678 5.999 1.00 91.75 86 GLU A CA 1
ATOM 659 C C . GLU A 1 86 ? 9.339 6.828 5.695 1.00 91.75 86 GLU A C 1
ATOM 661 O O . GLU A 1 86 ? 8.211 7.325 5.644 1.00 91.75 86 GLU A O 1
ATOM 666 N N . ALA A 1 87 ? 9.548 5.526 5.537 1.00 91.62 87 ALA A N 1
ATOM 667 C CA . ALA A 1 87 ? 8.534 4.554 5.174 1.00 91.62 87 ALA A CA 1
ATOM 668 C C . ALA A 1 87 ? 8.245 3.584 6.316 1.00 91.62 87 ALA A C 1
ATOM 670 O O . ALA A 1 87 ? 9.106 2.829 6.784 1.00 91.62 87 ALA A O 1
ATOM 671 N N . ARG A 1 88 ? 6.991 3.578 6.770 1.00 90.81 88 ARG A N 1
ATOM 672 C CA . ARG A 1 88 ? 6.539 2.685 7.837 1.00 90.81 88 ARG A CA 1
ATOM 673 C C . ARG A 1 88 ? 5.984 1.406 7.232 1.00 90.81 88 ARG A C 1
ATOM 675 O O . ARG A 1 88 ? 4.910 1.438 6.642 1.00 90.81 88 ARG A O 1
ATOM 682 N N . GLY A 1 89 ? 6.660 0.282 7.459 1.00 88.88 89 GLY A N 1
ATOM 683 C CA . GLY A 1 89 ? 6.145 -1.025 7.054 1.00 88.88 89 GLY A CA 1
ATOM 684 C C . GLY A 1 89 ? 4.744 -1.281 7.617 1.00 88.88 89 GLY A C 1
ATOM 685 O O . GLY A 1 89 ? 4.500 -1.109 8.815 1.00 88.88 89 GLY A O 1
ATOM 686 N N . PHE A 1 90 ? 3.834 -1.677 6.736 1.00 91.12 90 PHE A N 1
ATOM 687 C CA . PHE A 1 90 ? 2.425 -1.929 7.027 1.00 91.12 90 PHE A CA 1
ATOM 688 C C . PHE A 1 90 ? 2.059 -3.398 6.818 1.00 91.12 90 PHE A C 1
ATOM 690 O O . PHE A 1 9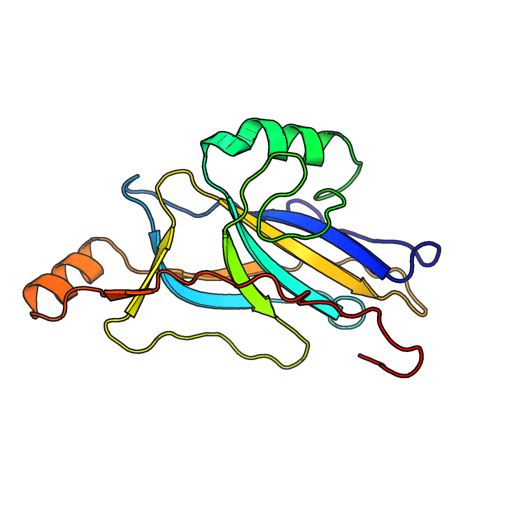0 ? 1.334 -3.985 7.622 1.00 91.12 90 PHE A O 1
ATOM 697 N N . GLY A 1 91 ? 2.604 -4.013 5.772 1.00 90.81 91 GLY A N 1
ATOM 698 C CA . GLY A 1 91 ? 2.281 -5.382 5.417 1.00 90.81 91 GLY A CA 1
ATOM 699 C C . GLY A 1 91 ? 3.153 -5.925 4.300 1.00 90.81 91 GLY A C 1
ATOM 700 O O . GLY A 1 91 ? 4.069 -5.259 3.826 1.00 90.81 91 GLY A O 1
ATOM 701 N N . GLY A 1 92 ? 2.852 -7.149 3.888 1.00 92.19 92 GLY A N 1
ATOM 702 C CA . GLY A 1 92 ? 3.491 -7.761 2.735 1.00 92.19 92 GLY A CA 1
ATOM 703 C C . GLY A 1 92 ? 2.719 -8.976 2.251 1.00 92.19 92 GLY A C 1
ATOM 704 O O . GLY A 1 92 ? 1.902 -9.547 2.983 1.00 92.19 92 GLY A O 1
ATOM 705 N N . TRP A 1 93 ? 2.989 -9.364 1.017 1.00 95.00 93 TRP A N 1
ATOM 706 C CA . TRP A 1 93 ? 2.323 -10.451 0.325 1.00 95.00 93 TRP A CA 1
ATOM 707 C C . TRP A 1 93 ? 3.328 -11.297 -0.451 1.00 95.00 93 TRP A C 1
ATOM 709 O O . TRP A 1 93 ? 4.314 -10.777 -0.955 1.00 95.00 93 TRP A O 1
ATOM 719 N N . THR A 1 94 ? 3.052 -12.593 -0.528 1.00 92.94 94 THR A N 1
ATOM 720 C CA . THR A 1 94 ? 3.741 -13.587 -1.362 1.00 92.94 94 THR A CA 1
ATOM 721 C C . THR A 1 94 ? 2.671 -14.512 -1.959 1.00 92.94 94 THR A C 1
ATOM 723 O O . THR A 1 94 ? 1.584 -14.612 -1.363 1.00 92.94 94 THR A O 1
ATOM 726 N N . PRO A 1 95 ? 2.951 -15.234 -3.058 1.00 92.69 95 PRO A N 1
ATOM 727 C CA . PRO A 1 95 ? 2.018 -16.177 -3.662 1.00 92.69 95 PRO A CA 1
ATOM 728 C C . PRO A 1 95 ? 1.342 -17.107 -2.646 1.00 92.69 95 PRO A C 1
ATOM 730 O O . PRO A 1 95 ? 1.953 -17.623 -1.708 1.00 92.69 95 PRO A O 1
ATOM 733 N N . GLY A 1 96 ? 0.023 -17.263 -2.791 1.00 90.19 96 GLY A N 1
ATOM 734 C CA . GLY A 1 96 ? -0.821 -18.068 -1.900 1.00 90.19 96 GLY A CA 1
ATOM 735 C C . GLY A 1 96 ? -1.228 -17.402 -0.577 1.00 90.19 96 GLY A C 1
ATOM 736 O O . GLY A 1 96 ? -2.103 -17.929 0.124 1.00 90.19 96 GLY A O 1
ATOM 737 N N . ARG A 1 97 ? -0.665 -16.237 -0.222 1.00 90.31 97 ARG A N 1
ATOM 738 C CA . ARG A 1 97 ? -1.013 -15.549 1.028 1.00 90.31 97 ARG A CA 1
ATOM 739 C C . ARG A 1 97 ? -2.437 -14.987 0.991 1.00 90.31 97 ARG A C 1
ATOM 741 O O . ARG A 1 97 ? -2.813 -14.217 0.110 1.00 90.31 97 ARG A O 1
ATOM 748 N N . GLN A 1 98 ? -3.210 -15.366 2.005 1.00 92.94 98 GLN A N 1
ATOM 749 C CA . GLN A 1 98 ? -4.589 -14.929 2.223 1.00 92.94 98 GLN A CA 1
ATOM 750 C C . GLN A 1 98 ? -4.662 -13.558 2.910 1.00 92.94 98 GLN A C 1
ATOM 752 O O . GLN A 1 98 ? -3.669 -13.064 3.453 1.00 92.94 98 GLN A O 1
ATOM 757 N N . ALA A 1 99 ? -5.871 -12.995 2.953 1.00 93.81 99 ALA A N 1
ATOM 758 C CA . ALA A 1 99 ? -6.128 -11.681 3.531 1.00 93.81 99 ALA A CA 1
ATOM 759 C C . ALA A 1 99 ? -5.709 -11.637 4.996 1.00 93.81 99 ALA A C 1
ATOM 761 O O . ALA A 1 99 ? -6.033 -12.529 5.787 1.00 93.81 99 ALA A O 1
ATOM 762 N N . THR A 1 100 ? -5.029 -10.559 5.373 1.00 93.88 100 THR A N 1
ATOM 763 C CA . THR A 1 100 ? -4.706 -10.308 6.772 1.00 93.88 100 THR A CA 1
ATOM 764 C C . THR A 1 100 ? -5.924 -9.692 7.442 1.00 93.88 100 THR A C 1
ATOM 766 O O . THR A 1 100 ? -6.404 -8.645 7.017 1.00 93.88 100 THR A O 1
ATOM 769 N N . ARG A 1 101 ? -6.400 -10.320 8.519 1.00 94.75 101 ARG A N 1
ATOM 770 C CA . ARG A 1 101 ? -7.412 -9.766 9.424 1.00 94.75 101 ARG A CA 1
ATOM 771 C C . ARG A 1 101 ? -6.839 -9.677 10.828 1.00 94.75 101 ARG A C 1
ATOM 773 O O . ARG A 1 101 ? -6.281 -10.651 11.333 1.00 94.75 101 ARG A O 1
ATOM 780 N N . LEU A 1 102 ? -6.960 -8.506 11.437 1.00 91.94 102 LEU A N 1
ATOM 781 C CA . LEU A 1 102 ? -6.581 -8.289 12.822 1.00 91.94 102 LEU A CA 1
ATOM 782 C C . LEU A 1 102 ? -7.664 -8.852 13.754 1.00 91.94 102 LEU A C 1
ATOM 784 O O . LEU A 1 102 ? -8.838 -8.901 13.380 1.00 91.94 102 LEU A O 1
ATOM 788 N N . PRO A 1 103 ? -7.290 -9.297 14.966 1.00 90.69 103 PRO A N 1
ATOM 789 C CA . PRO A 1 103 ? -8.266 -9.679 15.976 1.00 90.69 103 PRO A CA 1
ATOM 790 C C . PRO A 1 103 ? -9.196 -8.517 16.335 1.00 90.69 103 PRO A C 1
ATOM 792 O O . PRO A 1 103 ? -8.812 -7.351 16.253 1.00 90.69 103 PRO A O 1
ATOM 795 N N . GLU A 1 104 ? -10.395 -8.843 16.809 1.00 87.50 104 GLU A N 1
ATOM 796 C CA . GLU A 1 104 ? -11.345 -7.853 17.317 1.00 87.50 104 GLU A CA 1
ATOM 797 C C . GLU A 1 104 ? -10.703 -6.944 18.381 1.00 87.50 104 GLU A C 1
ATOM 799 O O . GLU A 1 104 ? -9.926 -7.390 19.234 1.00 87.50 104 GLU A O 1
ATOM 804 N N . GLY A 1 105 ? -11.002 -5.647 18.302 1.00 88.50 105 GLY A N 1
ATOM 805 C CA . GLY A 1 105 ? -10.410 -4.626 19.164 1.00 88.50 105 GLY A CA 1
ATOM 806 C C . GLY A 1 105 ? -8.985 -4.212 18.779 1.00 88.50 105 GLY A C 1
ATOM 807 O O . GLY A 1 105 ? -8.390 -3.416 19.506 1.00 88.50 105 GLY A O 1
ATOM 808 N N . TYR A 1 106 ? -8.431 -4.712 17.667 1.00 90.88 106 TYR A N 1
ATOM 809 C CA . TYR A 1 106 ? -7.149 -4.267 17.117 1.00 90.88 106 TYR A CA 1
ATOM 810 C C . TYR A 1 106 ? -7.300 -3.669 15.718 1.00 90.88 106 TYR A C 1
ATOM 812 O O . TYR A 1 106 ? -7.962 -4.232 14.851 1.00 90.88 106 TYR A O 1
ATOM 820 N N . ALA A 1 107 ? -6.618 -2.550 15.486 1.00 93.06 107 ALA A N 1
ATOM 821 C CA . ALA A 1 107 ? -6.555 -1.894 14.186 1.00 93.06 107 ALA A CA 1
ATOM 822 C C . ALA A 1 107 ? -5.172 -1.268 13.950 1.00 93.06 107 ALA A C 1
ATOM 824 O O . ALA A 1 107 ? -4.451 -0.923 14.884 1.00 93.06 107 ALA A O 1
ATOM 825 N N . ASN A 1 108 ? -4.782 -1.099 12.695 1.00 92.44 108 ASN A N 1
ATOM 826 C CA . ASN A 1 108 ? -3.743 -0.148 12.323 1.00 92.44 108 ASN A CA 1
ATOM 827 C C . ASN A 1 108 ? -4.378 1.230 12.122 1.00 92.44 108 ASN A C 1
ATOM 829 O O . ASN A 1 108 ? -5.540 1.324 11.740 1.00 92.44 108 ASN A O 1
ATOM 833 N N . PHE A 1 109 ? -3.605 2.288 12.349 1.00 92.75 109 PHE A N 1
ATOM 834 C CA . PHE A 1 109 ? -4.043 3.655 12.082 1.00 92.75 109 PHE A CA 1
ATOM 835 C C . PHE A 1 109 ? -3.186 4.274 10.982 1.00 92.75 109 PHE A C 1
ATOM 837 O O . PHE A 1 109 ? -1.953 4.332 11.113 1.00 92.75 109 PHE A O 1
ATOM 844 N N . ILE A 1 110 ? -3.847 4.720 9.916 1.00 94.69 110 ILE A N 1
ATOM 845 C CA . ILE A 1 110 ? -3.262 5.505 8.832 1.00 94.69 110 ILE A CA 1
ATOM 846 C C . ILE A 1 110 ? -3.602 6.975 9.108 1.00 94.69 110 ILE A C 1
ATOM 848 O O . ILE A 1 110 ? -4.780 7.322 9.090 1.00 94.69 110 ILE A O 1
ATOM 852 N N . PRO A 1 111 ? -2.611 7.833 9.415 1.00 94.62 111 PRO A N 1
ATOM 853 C CA . PRO A 1 111 ? -2.872 9.240 9.710 1.00 94.62 111 PRO A CA 1
ATOM 854 C C . PRO A 1 111 ? -3.507 9.991 8.529 1.00 94.62 111 PRO A C 1
ATOM 856 O O . PRO A 1 111 ? -3.262 9.605 7.383 1.00 94.62 111 PRO A O 1
ATOM 859 N N . PRO A 1 112 ? -4.222 11.101 8.785 1.00 96.44 112 PRO A N 1
ATOM 860 C CA . PRO A 1 112 ? -4.759 11.951 7.728 1.00 96.44 112 PRO A CA 1
ATOM 861 C C . PRO A 1 112 ? -3.705 12.349 6.695 1.00 96.44 112 PRO A C 1
ATOM 863 O O . PRO A 1 112 ? -2.589 12.742 7.048 1.00 96.44 112 PRO A O 1
ATOM 866 N N . GLY A 1 113 ? -4.059 12.244 5.415 1.00 96.56 113 GLY A N 1
ATOM 867 C CA . GLY A 1 113 ? -3.181 12.581 4.289 1.00 96.56 113 GLY A CA 1
ATOM 868 C C . GLY A 1 113 ? -1.979 11.649 4.088 1.00 96.56 113 GLY A C 1
ATOM 869 O O . GLY A 1 113 ? -1.198 11.862 3.158 1.00 96.56 113 GLY A O 1
ATOM 870 N N . ALA A 1 114 ? -1.805 10.626 4.930 1.00 97.31 114 ALA A N 1
ATOM 871 C CA . ALA A 1 114 ? -0.844 9.568 4.664 1.00 97.31 114 ALA A CA 1
ATOM 872 C C . ALA A 1 114 ? -1.343 8.687 3.512 1.00 97.31 114 ALA A C 1
ATOM 874 O O . ALA A 1 114 ? -2.541 8.535 3.282 1.00 97.31 114 ALA A O 1
ATOM 875 N N . PHE A 1 115 ? -0.404 8.087 2.795 1.00 97.00 115 PHE A N 1
ATOM 876 C CA . PHE A 1 115 ? -0.687 7.286 1.610 1.00 97.00 115 PHE A CA 1
ATOM 877 C C . PHE A 1 115 ? 0.147 6.012 1.618 1.00 97.00 115 PHE A C 1
ATOM 879 O O . PHE A 1 115 ? 1.102 5.869 2.387 1.00 97.00 115 PHE A O 1
ATOM 886 N N . ILE A 1 116 ? -0.232 5.067 0.766 1.00 96.06 116 ILE A N 1
ATOM 887 C CA . ILE A 1 116 ? 0.465 3.798 0.628 1.00 96.06 116 ILE A CA 1
ATOM 888 C C . ILE A 1 116 ? 1.472 3.898 -0.514 1.00 96.06 116 ILE A C 1
ATOM 890 O O . ILE A 1 116 ? 1.155 4.370 -1.605 1.00 96.06 116 ILE A O 1
ATOM 894 N N . VAL A 1 117 ? 2.681 3.410 -0.257 1.00 96.19 117 VAL A N 1
ATOM 895 C CA . VAL A 1 117 ? 3.643 3.039 -1.292 1.00 96.19 117 VAL A CA 1
ATOM 896 C C . VAL A 1 117 ? 3.827 1.533 -1.207 1.00 96.19 117 VAL A C 1
ATOM 898 O O . VAL A 1 117 ? 4.237 1.002 -0.173 1.00 96.19 117 VAL A O 1
ATOM 901 N N . ASN A 1 118 ? 3.458 0.849 -2.282 1.00 95.38 118 ASN A N 1
ATOM 902 C CA . ASN A 1 118 ? 3.571 -0.591 -2.410 1.00 95.38 118 ASN A CA 1
ATOM 903 C C . ASN A 1 118 ? 4.717 -0.922 -3.357 1.00 95.38 118 ASN A C 1
ATOM 905 O O . ASN A 1 118 ? 4.619 -0.624 -4.544 1.00 95.38 118 ASN A O 1
ATOM 909 N N . GLN A 1 119 ? 5.776 -1.537 -2.843 1.00 95.94 119 GLN A N 1
ATOM 910 C CA . GLN A 1 119 ? 6.794 -2.120 -3.699 1.00 95.94 119 GLN A CA 1
ATOM 911 C C . GLN A 1 119 ? 6.327 -3.495 -4.155 1.00 95.94 119 GLN A C 1
ATOM 913 O O . GLN A 1 119 ? 6.166 -4.398 -3.336 1.00 95.94 119 GLN A O 1
ATOM 918 N N . VAL A 1 120 ? 6.158 -3.649 -5.459 1.00 96.19 120 VAL A N 1
ATOM 919 C CA . VAL A 1 120 ? 5.981 -4.941 -6.111 1.00 96.19 120 VAL A CA 1
ATOM 920 C C . VAL A 1 120 ? 7.338 -5.369 -6.651 1.00 96.19 120 VAL A C 1
ATOM 922 O O . VAL A 1 120 ? 7.971 -4.623 -7.400 1.00 96.19 120 VAL A O 1
ATOM 925 N N . HIS A 1 121 ? 7.798 -6.540 -6.223 1.00 95.81 121 HIS A N 1
ATOM 926 C CA . HIS A 1 121 ? 8.942 -7.208 -6.821 1.00 95.81 121 HIS A CA 1
ATOM 927 C C . HIS A 1 121 ? 8.421 -8.156 -7.896 1.00 95.81 121 HIS A C 1
ATOM 929 O O . HIS A 1 121 ? 7.665 -9.086 -7.597 1.00 95.81 121 HIS A O 1
ATOM 935 N N . TYR A 1 122 ? 8.814 -7.884 -9.133 1.00 95.56 122 TYR A N 1
ATOM 936 C CA . TYR A 1 122 ? 8.537 -8.716 -10.286 1.00 95.56 122 TYR A CA 1
ATOM 937 C C . TYR A 1 122 ? 9.721 -9.622 -10.592 1.00 95.56 122 TYR A C 1
ATOM 939 O O . TYR A 1 122 ? 10.860 -9.158 -10.545 1.00 95.56 122 TYR A O 1
ATOM 947 N N . HIS A 1 123 ? 9.427 -10.867 -10.956 1.00 94.56 123 HIS A N 1
ATOM 948 C CA . HIS A 1 123 ? 10.391 -11.799 -11.515 1.00 94.56 123 HIS A CA 1
ATOM 949 C C . HIS A 1 123 ? 9.976 -12.184 -12.941 1.00 94.56 123 HIS A C 1
ATOM 951 O O . HIS A 1 123 ? 8.878 -12.701 -13.146 1.00 94.56 123 HIS A O 1
ATOM 957 N N . TYR A 1 124 ? 10.832 -11.917 -13.927 1.00 92.81 124 TYR A N 1
ATOM 958 C CA . TYR A 1 124 ? 10.578 -12.210 -15.339 1.00 92.81 124 TYR A CA 1
ATOM 959 C C . TYR A 1 124 ? 11.525 -13.297 -15.852 1.00 92.81 124 TYR A C 1
ATOM 961 O O . TYR A 1 124 ? 12.719 -13.055 -16.027 1.00 92.81 124 TYR A O 1
ATOM 969 N N . ASP A 1 125 ? 10.968 -14.466 -16.168 1.00 89.44 125 ASP A N 1
ATOM 970 C CA . ASP A 1 125 ? 11.717 -15.592 -16.741 1.00 89.44 125 ASP A CA 1
ATOM 971 C C . ASP A 1 125 ? 11.557 -15.721 -18.265 1.00 89.44 125 ASP A C 1
ATOM 973 O O . ASP A 1 125 ? 12.524 -15.971 -18.989 1.00 89.44 125 ASP A O 1
ATOM 977 N N . HIS A 1 126 ? 10.322 -15.587 -18.765 1.00 89.31 126 HIS A N 1
ATOM 978 C CA . HIS A 1 126 ? 9.970 -15.950 -20.148 1.00 89.31 126 HIS A CA 1
ATOM 979 C C . HIS A 1 126 ? 9.180 -14.866 -20.883 1.00 89.31 126 HIS A C 1
ATOM 981 O O . HIS A 1 126 ? 9.424 -14.636 -22.067 1.00 89.31 126 HIS A O 1
ATOM 987 N N . ASP A 1 127 ? 8.242 -14.220 -20.187 1.00 92.12 127 ASP A N 1
ATOM 988 C CA . ASP A 1 127 ? 7.257 -13.311 -20.765 1.00 92.12 127 ASP A CA 1
ATOM 989 C C . ASP A 1 127 ? 7.216 -11.995 -19.977 1.00 92.12 127 ASP A C 1
ATOM 991 O O . ASP A 1 127 ? 7.219 -11.990 -18.749 1.00 92.12 127 ASP A O 1
ATOM 995 N N . GLU A 1 128 ? 7.153 -10.869 -20.689 1.00 95.38 128 GLU A N 1
ATOM 996 C CA . GLU A 1 128 ? 6.973 -9.530 -20.114 1.00 95.38 128 GLU A CA 1
ATOM 997 C C . GLU A 1 128 ? 5.466 -9.245 -19.985 1.00 95.38 128 GLU A C 1
ATOM 999 O O . GLU A 1 128 ? 4.859 -8.595 -20.841 1.00 95.38 128 GLU A O 1
ATOM 1004 N N . LEU A 1 129 ? 4.833 -9.803 -18.949 1.00 95.75 129 LEU A N 1
ATOM 1005 C CA . LEU A 1 129 ? 3.391 -9.662 -18.730 1.00 95.75 129 LEU A CA 1
ATOM 1006 C C . LEU A 1 129 ? 3.051 -8.344 -18.002 1.00 95.75 129 LEU A C 1
ATOM 1008 O O . LEU A 1 129 ? 3.773 -7.946 -17.085 1.00 95.75 129 LEU A O 1
ATOM 1012 N N . PRO A 1 130 ? 1.980 -7.630 -18.405 1.00 96.06 130 PRO A N 1
ATOM 1013 C CA . PRO A 1 130 ? 1.501 -6.454 -17.687 1.00 96.06 130 PRO A CA 1
ATOM 1014 C C . PRO A 1 130 ? 0.810 -6.839 -16.375 1.00 96.06 130 PRO A C 1
ATOM 1016 O O . PRO A 1 130 ? 0.009 -7.765 -16.351 1.00 96.06 130 PRO A O 1
ATOM 1019 N N . ASP A 1 131 ? 1.043 -6.056 -15.326 1.00 96.50 131 ASP A N 1
ATOM 1020 C CA . ASP A 1 131 ? 0.385 -6.189 -14.028 1.00 96.50 131 ASP A CA 1
ATOM 1021 C C . ASP A 1 131 ? -0.320 -4.887 -13.623 1.00 96.50 131 ASP A C 1
ATOM 1023 O O . ASP A 1 131 ? 0.228 -3.785 -13.753 1.00 96.50 131 ASP A O 1
ATOM 1027 N N . GLN A 1 132 ? -1.542 -5.001 -13.102 1.00 96.06 132 GLN A N 1
ATOM 1028 C CA . GLN A 1 132 ? -2.285 -3.894 -12.506 1.00 96.06 132 GLN A CA 1
ATOM 1029 C C . GLN A 1 132 ? -2.743 -4.186 -11.066 1.00 96.06 132 GLN A C 1
ATOM 1031 O O . GLN A 1 132 ? -3.834 -3.773 -10.664 1.00 96.06 132 GLN A O 1
ATOM 1036 N N . SER A 1 133 ? -1.894 -4.839 -10.266 1.00 96.31 133 SER A N 1
ATOM 1037 C CA . SER A 1 133 ? -2.195 -5.247 -8.888 1.00 96.31 133 SER A CA 1
ATOM 1038 C C . SER A 1 133 ? -2.750 -4.123 -7.999 1.00 96.31 133 SER A C 1
ATOM 1040 O O . SER A 1 133 ? -2.363 -2.949 -8.098 1.00 96.31 133 SER A O 1
ATOM 1042 N N . SER A 1 134 ? -3.619 -4.493 -7.054 1.00 94.94 134 SER A N 1
ATOM 1043 C CA . SER A 1 134 ? -4.284 -3.576 -6.116 1.00 94.94 134 SER A CA 1
ATOM 1044 C C . SER A 1 134 ? -4.061 -3.938 -4.646 1.00 94.94 134 SER A C 1
ATOM 1046 O O . SER A 1 134 ? -3.570 -5.008 -4.294 1.00 94.94 134 SER A O 1
ATOM 1048 N N . ILE A 1 135 ? -4.412 -3.012 -3.749 1.00 94.88 135 ILE A N 1
ATOM 1049 C CA . ILE A 1 135 ? -4.524 -3.281 -2.312 1.00 94.88 135 ILE A CA 1
ATOM 1050 C C . ILE A 1 135 ? -5.950 -2.963 -1.878 1.00 94.88 135 ILE A C 1
ATOM 1052 O O . ILE A 1 135 ? -6.406 -1.828 -2.012 1.00 94.88 135 ILE A O 1
ATOM 1056 N N . ALA A 1 136 ? -6.616 -3.947 -1.285 1.00 95.62 136 ALA A N 1
ATOM 1057 C CA . ALA A 1 136 ? -7.872 -3.766 -0.580 1.00 95.62 136 ALA A CA 1
ATOM 1058 C C . ALA A 1 136 ? -7.605 -3.546 0.91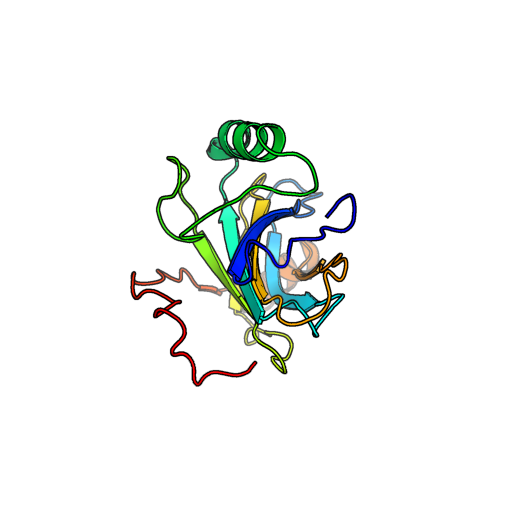4 1.00 95.62 136 ALA A C 1
ATOM 1060 O O . ALA A 1 136 ? -6.863 -4.302 1.551 1.00 95.62 136 ALA A O 1
ATOM 1061 N N . LEU A 1 137 ? -8.238 -2.523 1.490 1.00 95.88 137 LEU A N 1
ATOM 1062 C CA . LEU A 1 137 ? -8.206 -2.236 2.923 1.00 95.88 137 LEU A CA 1
ATOM 1063 C C . LEU A 1 137 ? -9.575 -2.529 3.534 1.00 95.88 137 LEU A C 1
ATOM 1065 O O . LEU A 1 137 ? -10.601 -2.103 3.010 1.00 95.88 137 LEU A O 1
ATOM 1069 N N . GLN A 1 138 ? -9.583 -3.222 4.669 1.00 95.75 138 GLN A N 1
ATOM 1070 C CA . GLN A 1 138 ? -10.766 -3.332 5.513 1.00 95.75 138 GLN A CA 1
ATOM 1071 C C . GLN A 1 138 ? -10.711 -2.213 6.552 1.00 95.75 138 GLN A C 1
ATOM 1073 O O . GLN A 1 138 ? -9.864 -2.249 7.448 1.00 95.75 138 GLN A O 1
ATOM 1078 N N . THR A 1 139 ? -11.582 -1.216 6.415 1.00 94.75 139 THR A N 1
ATOM 1079 C CA . THR A 1 139 ? -11.592 -0.014 7.257 1.00 94.75 139 THR A CA 1
ATOM 1080 C C . THR A 1 139 ? -12.770 -0.002 8.230 1.00 94.75 139 THR A C 1
ATOM 1082 O O . THR A 1 139 ? -13.694 -0.803 8.096 1.00 94.75 139 THR A O 1
ATOM 1085 N N . LEU A 1 140 ? -12.711 0.883 9.225 1.00 92.94 140 LEU A N 1
ATOM 1086 C CA . LEU A 1 140 ? -13.844 1.233 10.083 1.00 92.94 140 LEU A CA 1
ATOM 1087 C C . LEU A 1 140 ? -14.278 2.669 9.795 1.00 92.94 140 LEU A C 1
ATOM 1089 O O . LEU A 1 140 ? -13.435 3.552 9.638 1.00 92.94 140 LEU A O 1
ATOM 1093 N N . THR A 1 141 ? -15.585 2.887 9.759 1.00 91.12 141 THR A N 1
ATOM 1094 C CA . THR A 1 141 ? -16.209 4.214 9.753 1.00 91.12 141 THR A CA 1
ATOM 1095 C C . THR A 1 141 ? -16.131 4.863 11.135 1.00 91.12 141 THR A C 1
ATOM 1097 O O . THR A 1 141 ? -15.986 4.174 12.148 1.00 91.12 141 THR A O 1
ATOM 1100 N N . SER A 1 142 ? -16.277 6.188 11.210 1.00 88.69 142 SER A N 1
ATOM 1101 C CA . SER A 1 142 ? -16.280 6.904 12.495 1.00 88.69 142 SER A CA 1
ATOM 1102 C C . SER A 1 142 ? -17.394 6.421 13.434 1.00 88.69 142 SER A C 1
ATOM 1104 O O . SER A 1 142 ? -17.170 6.324 14.641 1.00 88.69 142 SER A O 1
ATOM 1106 N N . ASP A 1 143 ? -18.561 6.051 12.892 1.00 91.12 143 ASP A N 1
ATOM 1107 C CA . ASP A 1 143 ? -19.675 5.494 13.671 1.00 91.12 143 ASP A CA 1
ATOM 1108 C C . ASP A 1 143 ? -19.308 4.129 14.280 1.00 91.12 143 ASP A C 1
ATOM 1110 O O . ASP A 1 143 ? -19.513 3.910 15.472 1.00 91.12 143 ASP A O 1
ATOM 1114 N N . GLU A 1 144 ? -18.681 3.233 13.508 1.00 92.44 144 GLU A N 1
ATOM 1115 C CA . GLU A 1 144 ? -18.222 1.931 14.019 1.00 92.44 144 GLU A CA 1
ATOM 1116 C C . GLU A 1 144 ? -17.146 2.084 15.103 1.00 92.44 144 GLU A C 1
ATOM 1118 O O . GLU A 1 144 ? -17.127 1.328 16.077 1.00 92.44 144 GLU A O 1
ATOM 1123 N N . VAL A 1 145 ? -16.255 3.071 14.965 1.00 91.06 145 VAL A N 1
ATOM 1124 C CA . VAL A 1 145 ? -15.261 3.385 16.002 1.00 91.06 145 VAL A CA 1
ATOM 1125 C C . VAL A 1 145 ? -15.954 3.868 17.278 1.00 91.06 145 VAL A C 1
ATOM 1127 O O . VAL A 1 145 ? -15.645 3.369 18.363 1.00 91.06 145 VAL A O 1
ATOM 1130 N N . ALA A 1 146 ? -16.913 4.790 17.163 1.00 90.88 146 ALA A N 1
ATOM 1131 C CA . ALA A 1 146 ? -17.668 5.309 18.301 1.00 90.88 146 ALA A CA 1
ATOM 1132 C C . ALA A 1 146 ? -18.481 4.211 19.011 1.00 90.88 146 ALA A C 1
ATOM 1134 O O . ALA A 1 146 ? -18.513 4.166 20.244 1.00 90.88 146 ALA A O 1
ATOM 1135 N N . ASP A 1 147 ? -19.081 3.291 18.255 1.00 92.50 147 ASP A N 1
ATOM 1136 C CA . ASP A 1 147 ? -19.817 2.145 18.795 1.00 92.50 147 ASP A CA 1
ATOM 1137 C C . ASP A 1 147 ? -18.902 1.202 19.592 1.00 92.50 147 ASP A C 1
ATOM 1139 O O . ASP A 1 147 ? -19.259 0.769 20.693 1.00 92.50 147 ASP A O 1
ATOM 1143 N N . LEU A 1 148 ? -17.694 0.919 19.088 1.00 90.19 148 LEU A N 1
ATOM 1144 C CA . LEU A 1 148 ? -16.692 0.112 19.796 1.00 90.19 148 LEU A CA 1
ATOM 1145 C C . LEU A 1 148 ? -16.242 0.773 21.107 1.00 90.19 148 LEU A C 1
ATOM 1147 O O . LEU A 1 148 ? -16.125 0.101 22.140 1.00 90.19 148 LEU A O 1
ATOM 1151 N N . GLU A 1 149 ? -16.031 2.091 21.097 1.00 89.25 149 GLU A N 1
ATOM 1152 C CA . GLU A 1 149 ? -15.708 2.856 22.303 1.00 89.25 149 GLU A CA 1
ATOM 1153 C C . GLU A 1 149 ? -16.855 2.827 23.322 1.00 89.25 149 GLU A C 1
ATOM 1155 O O . GLU A 1 149 ? -16.630 2.525 24.499 1.00 89.25 149 GLU A O 1
ATOM 1160 N N . ALA A 1 150 ? -18.091 3.074 22.879 1.00 91.88 150 ALA A N 1
ATOM 1161 C CA . ALA A 1 150 ? -19.283 3.052 23.724 1.00 91.88 150 ALA A CA 1
ATOM 1162 C C . ALA A 1 150 ? -19.555 1.660 24.321 1.00 91.88 150 ALA A C 1
ATOM 1164 O O . ALA A 1 150 ? -20.008 1.550 25.464 1.00 91.88 150 ALA A O 1
ATOM 1165 N N . ALA A 1 151 ? -19.221 0.595 23.588 1.00 89.94 151 ALA A N 1
ATOM 1166 C CA . ALA A 1 151 ? -19.292 -0.790 24.050 1.00 89.94 151 ALA A CA 1
ATOM 1167 C C . ALA A 1 151 ? -18.178 -1.172 25.049 1.00 89.94 151 ALA A C 1
ATOM 1169 O O . ALA A 1 151 ? -18.111 -2.321 25.491 1.00 89.94 151 ALA A O 1
ATOM 1170 N N . GLY A 1 152 ? -17.290 -0.242 25.420 1.00 87.56 152 GLY A N 1
ATOM 1171 C CA . GLY A 1 152 ? -16.185 -0.495 26.347 1.00 87.56 152 GLY A CA 1
ATOM 1172 C C . GLY A 1 152 ? -15.033 -1.297 25.735 1.00 87.56 152 GLY A C 1
ATOM 1173 O O . GLY A 1 152 ? -14.211 -1.844 26.473 1.00 87.56 152 GLY A O 1
ATOM 1174 N N . THR A 1 153 ? -14.958 -1.354 24.402 1.00 86.75 153 THR A N 1
ATOM 1175 C CA . THR A 1 153 ? -13.919 -2.060 23.637 1.00 86.75 153 THR A CA 1
ATOM 1176 C C . THR A 1 153 ? -13.177 -1.073 22.727 1.00 86.75 153 THR A C 1
ATOM 1178 O O . THR A 1 153 ? -13.229 -1.199 21.505 1.00 86.75 153 THR A O 1
ATOM 1181 N N . PRO A 1 154 ? -12.479 -0.066 23.292 1.00 86.75 154 PRO A N 1
ATOM 1182 C CA . PRO A 1 154 ? -11.766 0.912 22.480 1.00 86.75 154 PRO A CA 1
ATOM 1183 C C . PRO A 1 154 ? -10.696 0.226 21.627 1.00 86.75 154 PRO A C 1
ATOM 1185 O O . PRO A 1 154 ? -10.032 -0.720 22.078 1.00 86.75 154 PRO A O 1
ATOM 1188 N N . LEU A 1 155 ? -10.507 0.728 20.406 1.00 88.31 155 LEU A N 1
ATOM 1189 C CA . LEU A 1 155 ? -9.513 0.196 19.483 1.00 88.31 155 LEU A CA 1
ATOM 1190 C C . LEU A 1 155 ? -8.106 0.299 20.073 1.00 88.31 155 LEU A C 1
ATOM 1192 O O . LEU A 1 155 ? -7.648 1.349 20.527 1.00 88.31 155 LEU A O 1
ATOM 1196 N N . LYS A 1 156 ? -7.382 -0.814 20.018 1.00 85.88 156 LYS A N 1
ATOM 1197 C CA . LYS A 1 156 ? -5.955 -0.873 20.313 1.00 85.88 156 LYS A CA 1
ATOM 1198 C C . LYS A 1 156 ? -5.203 -0.826 19.001 1.00 85.88 156 LYS A C 1
ATOM 1200 O O . LYS A 1 156 ? -5.469 -1.618 18.099 1.00 85.88 156 LYS A O 1
ATOM 1205 N N . PHE A 1 157 ? -4.213 0.052 18.913 1.00 77.31 157 PHE A N 1
ATOM 1206 C CA . PHE A 1 157 ? -3.380 0.124 17.725 1.00 77.31 157 PHE A CA 1
ATOM 1207 C C . PHE A 1 157 ? -2.037 -0.558 17.912 1.00 77.31 157 PHE A C 1
ATOM 1209 O O . PHE A 1 157 ? -1.382 -0.433 18.951 1.00 77.31 157 PHE A O 1
ATOM 1216 N N . ILE A 1 158 ? -1.610 -1.278 16.879 1.00 68.19 158 ILE A N 1
ATOM 1217 C CA . ILE A 1 158 ? -0.298 -1.914 16.862 1.00 68.19 158 ILE A CA 1
ATOM 1218 C C . ILE A 1 158 ? 0.697 -0.919 16.272 1.00 68.19 158 ILE A C 1
ATOM 1220 O O . ILE A 1 158 ? 0.693 -0.627 15.079 1.00 68.19 158 ILE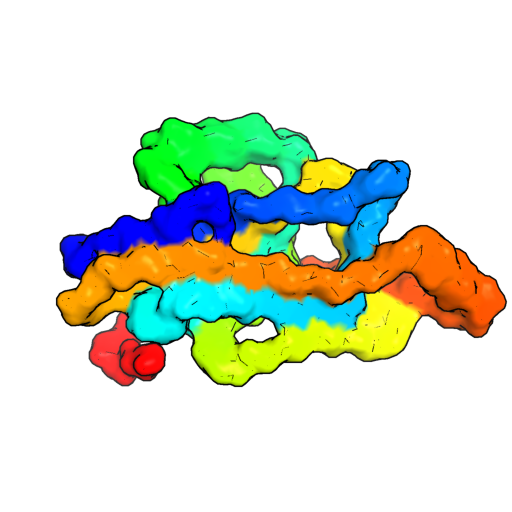 A O 1
ATOM 1224 N N . ARG A 1 159 ? 1.606 -0.404 17.103 1.00 62.00 159 ARG A N 1
ATOM 1225 C CA . ARG A 1 159 ? 2.793 0.297 16.605 1.00 62.00 159 ARG A CA 1
ATOM 1226 C C . ARG A 1 159 ? 3.879 -0.738 16.321 1.00 62.00 159 ARG A C 1
ATOM 1228 O O . ARG A 1 159 ? 4.749 -0.969 17.159 1.00 62.00 159 ARG A O 1
ATOM 1235 N N . SER A 1 160 ? 3.816 -1.374 15.153 1.00 54.88 160 SER A N 1
ATOM 1236 C CA . SER A 1 160 ? 4.915 -2.228 14.705 1.00 54.88 160 SER A CA 1
ATOM 1237 C C . SER A 1 160 ? 6.139 -1.358 14.414 1.00 54.88 160 SER A C 1
ATOM 1239 O O . SER A 1 160 ? 6.052 -0.362 13.694 1.00 54.88 160 SER A O 1
ATOM 1241 N N . LYS A 1 161 ? 7.278 -1.708 15.014 1.00 49.66 161 LYS A N 1
ATOM 1242 C CA . LYS A 1 161 ? 8.593 -1.290 14.532 1.00 49.66 161 LYS A CA 1
ATOM 1243 C C . LYS A 1 161 ? 9.145 -2.492 13.786 1.00 49.66 161 LYS A C 1
ATOM 1245 O O . LYS A 1 161 ? 9.588 -3.443 14.426 1.00 49.66 161 LYS A O 1
ATOM 1250 N N . THR A 1 162 ? 9.083 -2.470 12.461 1.00 49.94 162 THR A N 1
ATOM 1251 C CA . THR A 1 162 ? 9.803 -3.454 11.654 1.00 49.94 162 THR A CA 1
ATOM 1252 C C . THR A 1 162 ? 11.289 -3.253 11.933 1.00 49.94 162 THR A C 1
ATOM 1254 O O . THR A 1 162 ? 11.853 -2.210 11.607 1.00 49.94 162 THR A O 1
ATOM 1257 N N . PHE A 1 163 ? 11.904 -4.200 12.642 1.00 41.22 163 PHE A N 1
ATOM 1258 C CA . PHE A 1 163 ? 13.351 -4.223 12.801 1.00 41.22 163 PHE A CA 1
ATOM 1259 C C . PHE A 1 163 ? 13.968 -4.575 11.449 1.00 41.22 163 PHE A C 1
ATOM 1261 O O . PHE A 1 163 ? 13.466 -5.458 10.758 1.00 41.22 163 PHE A O 1
ATOM 1268 N N . ILE A 1 164 ? 15.027 -3.849 11.093 1.00 45.09 164 ILE A N 1
ATOM 1269 C CA . ILE A 1 164 ? 15.782 -3.936 9.840 1.00 45.09 164 ILE A CA 1
ATOM 1270 C C . ILE A 1 164 ? 16.514 -5.287 9.788 1.00 45.09 164 ILE A C 1
ATOM 1272 O O . ILE A 1 164 ? 17.723 -5.361 9.977 1.00 45.09 164 ILE A O 1
ATOM 1276 N N . ASN A 1 165 ? 15.782 -6.376 9.593 1.00 39.06 165 ASN A N 1
ATOM 1277 C CA . ASN A 1 165 ? 16.325 -7.501 8.853 1.00 39.06 165 ASN A CA 1
ATOM 1278 C C . ASN A 1 165 ? 15.933 -7.263 7.395 1.00 39.06 165 ASN A C 1
ATOM 1280 O O . ASN A 1 165 ? 14.805 -6.816 7.163 1.00 39.06 165 ASN A O 1
ATOM 1284 N N . PRO A 1 166 ? 16.823 -7.518 6.421 1.00 47.34 166 PRO A N 1
ATOM 1285 C CA . PRO A 1 166 ? 16.411 -7.531 5.029 1.00 47.34 166 PRO A CA 1
ATOM 1286 C C . PRO A 1 166 ? 15.228 -8.494 4.933 1.00 47.34 166 PRO A C 1
ATOM 1288 O O . PRO A 1 166 ? 15.362 -9.666 5.286 1.00 47.34 166 PRO A O 1
ATOM 1291 N N . ALA A 1 167 ? 14.057 -7.994 4.537 1.00 50.91 167 ALA A N 1
ATOM 1292 C CA . ALA A 1 167 ? 12.970 -8.880 4.129 1.00 50.91 167 ALA A CA 1
ATOM 1293 C C . ALA A 1 167 ? 13.424 -9.742 2.935 1.00 50.91 167 ALA A C 1
ATOM 1295 O O . ALA A 1 167 ? 12.925 -10.844 2.745 1.00 50.91 167 ALA A O 1
ATOM 1296 N N . GLU A 1 168 ? 14.437 -9.256 2.214 1.00 52.50 168 GLU A N 1
ATOM 1297 C CA . GLU A 1 168 ? 15.043 -9.862 1.045 1.00 52.50 168 GLU A CA 1
ATOM 1298 C C . GLU A 1 168 ? 16.503 -10.232 1.332 1.00 52.50 168 GLU A C 1
ATOM 1300 O O . GLU A 1 168 ? 17.382 -9.376 1.467 1.00 52.50 168 GLU A O 1
ATOM 1305 N N . GLY A 1 169 ? 16.769 -11.532 1.453 1.00 51.97 169 GLY A N 1
ATOM 1306 C CA . GLY A 1 169 ? 18.081 -12.057 1.086 1.00 51.97 169 GLY A CA 1
ATOM 1307 C C . GLY A 1 169 ? 18.161 -12.130 -0.443 1.00 51.97 169 GLY A C 1
ATOM 1308 O O . GLY A 1 169 ? 17.115 -12.284 -1.070 1.00 51.97 169 GLY A O 1
ATOM 1309 N N . PRO A 1 170 ? 19.352 -12.021 -1.060 1.00 48.47 170 PRO A N 1
ATOM 1310 C CA . PRO A 1 170 ? 19.478 -12.276 -2.492 1.00 48.47 170 PRO A CA 1
ATOM 1311 C C . PRO A 1 170 ? 18.871 -13.644 -2.816 1.00 48.47 170 PRO A C 1
ATOM 1313 O O . PRO A 1 170 ? 19.178 -14.619 -2.123 1.00 48.47 170 PRO A O 1
ATOM 1316 N N . CYS A 1 171 ? 18.023 -13.703 -3.844 1.00 50.03 171 CYS A N 1
ATOM 1317 C CA . CYS A 1 171 ? 17.478 -14.952 -4.358 1.00 50.03 171 CYS A CA 1
ATOM 1318 C C . CYS A 1 171 ? 18.653 -15.890 -4.666 1.00 50.03 171 CYS A C 1
ATOM 1320 O O . CYS A 1 171 ? 19.584 -15.527 -5.395 1.00 50.03 171 CYS A O 1
ATOM 1322 N N . THR A 1 172 ? 18.670 -17.082 -4.070 1.00 48.28 172 THR A N 1
ATOM 1323 C CA . THR A 1 172 ? 19.568 -18.127 -4.556 1.00 48.28 172 THR A CA 1
ATOM 1324 C C . THR A 1 172 ? 19.031 -18.598 -5.911 1.00 48.28 172 THR A C 1
ATOM 1326 O O . THR A 1 172 ? 17.818 -18.589 -6.106 1.00 48.28 172 THR A O 1
ATOM 1329 N N . PRO A 1 173 ? 19.882 -19.059 -6.846 1.00 50.09 173 PRO A N 1
ATOM 1330 C CA . PRO A 1 173 ? 19.451 -19.563 -8.162 1.00 50.09 173 PRO A CA 1
ATOM 1331 C C . PRO A 1 173 ? 18.473 -20.757 -8.131 1.00 50.09 173 PRO A C 1
ATOM 1333 O O . PRO A 1 173 ? 18.175 -21.336 -9.169 1.00 50.09 173 PRO A O 1
ATOM 1336 N N . GLU A 1 174 ? 18.071 -21.192 -6.939 1.00 44.31 174 GLU A N 1
ATOM 1337 C CA . GLU A 1 174 ? 17.299 -22.396 -6.649 1.00 44.31 174 GLU A CA 1
ATOM 1338 C C . GLU A 1 174 ? 15.883 -22.067 -6.143 1.00 44.31 174 GLU A C 1
ATOM 1340 O O . GLU A 1 174 ? 15.064 -22.977 -6.034 1.00 44.31 174 GLU A O 1
ATOM 1345 N N . GLU A 1 175 ? 15.585 -20.799 -5.836 1.00 45.06 175 GLU A N 1
ATOM 1346 C CA . GLU A 1 175 ? 14.240 -20.365 -5.450 1.00 45.06 175 GLU A CA 1
ATOM 1347 C C . GLU A 1 175 ? 13.430 -20.095 -6.723 1.00 45.06 175 GLU A C 1
ATOM 1349 O O . GLU A 1 175 ? 13.631 -19.093 -7.402 1.00 45.06 175 GLU A O 1
ATOM 1354 N N . SER A 1 176 ? 12.538 -21.022 -7.065 1.00 40.62 176 SER A N 1
ATOM 1355 C CA . SER A 1 176 ? 11.456 -20.788 -8.021 1.00 40.62 176 SER A CA 1
ATOM 1356 C C . SER A 1 176 ? 10.216 -20.352 -7.241 1.00 40.62 176 SER A C 1
ATOM 1358 O O . SER A 1 176 ? 9.774 -21.104 -6.361 1.00 40.62 176 SER A O 1
ATOM 1360 N N . GLY A 1 177 ? 9.686 -19.167 -7.551 1.00 44.91 177 GLY A N 1
ATOM 1361 C CA . GLY A 1 177 ? 8.358 -18.726 -7.109 1.00 44.91 177 GLY A CA 1
ATOM 1362 C C . GLY A 1 177 ? 7.239 -19.635 -7.607 1.00 44.91 177 GLY A C 1
ATOM 1363 O O . GLY A 1 177 ? 7.418 -20.273 -8.670 1.00 44.91 177 GLY A O 1
#

Radius of gyration: 17.11 Å; Cα contacts (8 Å, |Δi|>4): 347; chains: 1; bounding box: 39×38×47 Å

Mean predicted aligned error: 6.13 Å

Sequence (177 aa):
PAEPYTGSLDRPDDYRCVISEVPDPEGDGTWVTGYQFEPDETEVVHHSIISIILPESRERITELDAAEPGSGFTCFPPVGTFDGVEARGFGGWTPGRQATRLPEGYANFIPPGAFIVNQVHYHYDHDELPDQSSIALQTLTSDEVADLEAAGTPLKFIRSKTFINPAEGPCTPEESG

Secondary structure (DSSP, 8-state):
--S-B--BTTBSEEEEEEEEPPP-SSSS-EEEEEEEEE-S-TTTEEEEEEEEE-GGGHHHHHHHHHTSSSSSEE-S-SSEEETTEEEEEEEEE-TTPPPEEPPTTEEEEE-TT-EEEEEEEEE-SS----B--EEEEEEE-HHHHHHHHHTT-PPEE---------S-PPPPTT---

Solvent-accessible surface area (backbone atoms only — not comparable to full-atom values): 10267 Å² total; per-residue (Å²): 85,98,49,63,38,58,76,43,71,94,45,31,77,38,43,36,30,35,69,43,85,58,87,48,94,84,62,78,36,39,42,31,38,28,40,35,74,46,73,65,35,71,86,34,49,53,34,36,43,32,12,43,33,52,52,90,44,48,65,62,52,51,54,47,29,70,72,36,86,69,59,24,26,80,58,78,59,68,45,48,74,36,100,90,35,66,24,43,67,71,52,71,44,45,83,90,64,71,69,47,69,53,59,91,52,38,28,41,78,44,57,55,75,26,32,37,40,33,30,38,34,33,42,36,89,87,62,71,63,65,32,56,43,48,73,50,72,40,69,57,54,75,67,57,51,52,50,32,43,74,71,74,44,56,76,41,68,69,84,76,75,82,70,93,59,74,93,66,70,83,82,56,102,78,74,78,128